Protein AF-A0A6J8ERB0-F1 (afdb_monomer)

Radius of gyration: 25.98 Å; Cα contacts (8 Å, |Δi|>4): 204; chains: 1; bounding box: 70×70×50 Å

Nearest PDB structures (foldseek):
  3c7n-assembly1_A  TM=6.712E-01  e=4.594E-09  Saccharomyces cerevisiae
  2qxl-assembly1_B  TM=7.054E-01  e=3.295E-08  Saccharomyces cerevisiae
  3d2e-assembly2_C  TM=7.339E-01  e=1.034E-07  Saccharomyces cerevisiae
  3d2e-assembly1_A  TM=7.021E-01  e=1.102E-07  Saccharomyces cerevisiae
  2v7y-assembly1_A  TM=3.985E-01  e=3.409E-06  Geobacillus kaustophilus HTA426

Solvent-accessible surface area (backbone atoms only — not comparable to full-atom values): 15590 Å² total; per-residue (Å²): 110,70,67,61,48,48,69,70,66,59,65,88,57,45,80,45,39,71,93,56,46,75,82,48,72,94,59,78,56,68,44,66,55,52,92,68,49,71,77,73,55,77,92,59,91,74,79,63,78,89,76,80,51,83,84,57,77,81,52,67,53,72,42,59,56,98,80,73,54,68,44,77,42,86,49,83,76,72,49,76,78,34,65,78,31,54,71,53,34,53,51,50,35,59,75,66,64,59,86,77,81,89,69,52,75,64,58,47,51,52,51,73,67,38,86,88,67,60,74,68,73,82,47,97,67,63,59,90,76,53,94,75,43,80,53,62,42,78,72,52,72,42,66,70,51,45,53,46,50,22,69,70,52,76,42,76,68,41,66,92,54,54,40,85,48,47,66,59,53,50,53,51,49,52,52,37,67,72,33,94,88,48,89,65,82,94,76,90,85,86,54,57,37,87,55,61,44,54,42,34,39,85,58,84,75,98,56,83,39,60,46,78,75,38,56,62,57,34,65,60,96,70,88,82,92,79,88,82,92,73,96,64,94,84,64,81,47,118

Structure (mmCIF, N/CA/C/O backbone):
data_AF-A0A6J8ERB0-F1
#
_entry.id   AF-A0A6J8ERB0-F1
#
loop_
_atom_site.group_PDB
_atom_site.id
_atom_site.type_symbol
_atom_site.label_atom_id
_atom_site.label_alt_id
_atom_site.label_comp_id
_atom_site.label_asym_id
_atom_site.label_entity_id
_atom_site.label_seq_id
_atom_site.pdbx_PDB_ins_code
_atom_site.Cartn_x
_atom_site.Cartn_y
_atom_site.Cartn_z
_atom_site.occupancy
_atom_site.B_iso_or_equiv
_atom_site.auth_seq_id
_atom_site.auth_comp_id
_atom_site.auth_asym_id
_atom_site.auth_atom_id
_atom_site.pdbx_PDB_model_num
ATOM 1 N N . MET A 1 1 ? 12.079 -15.280 -18.085 1.00 72.94 1 MET A N 1
ATOM 2 C CA . MET A 1 1 ? 12.167 -14.476 -16.846 1.00 72.94 1 MET A CA 1
ATOM 3 C C . MET A 1 1 ? 13.611 -14.348 -16.366 1.00 72.94 1 MET A C 1
ATOM 5 O O . MET A 1 1 ? 14.125 -13.244 -16.432 1.00 72.94 1 MET A O 1
ATOM 9 N N . LEU A 1 2 ? 14.289 -15.441 -15.984 1.00 81.00 2 LEU A N 1
ATOM 10 C CA . LEU A 1 2 ? 15.677 -15.416 -15.481 1.00 81.00 2 LEU A CA 1
ATOM 11 C C . LEU A 1 2 ? 16.681 -14.732 -16.427 1.00 81.00 2 LEU A C 1
ATOM 13 O O . LEU A 1 2 ? 17.413 -13.851 -15.998 1.00 81.00 2 LEU A O 1
ATOM 17 N N . LYS A 1 3 ? 16.659 -15.056 -17.727 1.00 82.38 3 LYS A N 1
ATOM 18 C CA . LYS A 1 3 ? 17.549 -14.428 -18.720 1.00 82.38 3 LYS A CA 1
ATOM 19 C C . LYS A 1 3 ? 17.422 -12.897 -18.758 1.00 82.38 3 LYS A C 1
ATOM 21 O O . LYS A 1 3 ? 18.427 -12.204 -18.733 1.00 82.38 3 LYS A O 1
ATOM 26 N N . SER A 1 4 ? 16.195 -12.377 -18.731 1.00 82.00 4 SER A N 1
ATOM 27 C CA . SER A 1 4 ? 15.933 -10.931 -18.713 1.00 82.00 4 SER A CA 1
ATOM 28 C C . SER A 1 4 ? 16.413 -10.257 -17.425 1.00 82.00 4 SER A C 1
ATOM 30 O O . SER A 1 4 ? 16.839 -9.113 -17.471 1.00 82.00 4 SER A O 1
ATOM 32 N N . ILE A 1 5 ? 16.363 -10.964 -16.288 1.00 85.06 5 ILE A N 1
ATOM 33 C CA . ILE A 1 5 ? 16.914 -10.481 -15.012 1.00 85.06 5 ILE A CA 1
ATOM 34 C C . ILE A 1 5 ? 18.438 -10.365 -15.108 1.00 85.06 5 ILE A C 1
ATOM 36 O O . ILE A 1 5 ? 18.999 -9.353 -14.708 1.00 85.06 5 ILE A O 1
ATOM 40 N N . LEU A 1 6 ? 19.109 -11.377 -15.666 1.00 86.25 6 LEU A N 1
ATOM 41 C CA . LEU A 1 6 ? 20.566 -11.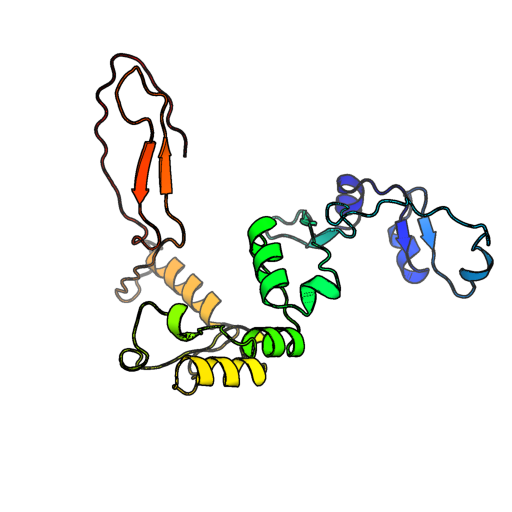378 -15.823 1.00 86.25 6 LEU A CA 1
ATOM 42 C C . LEU A 1 6 ? 21.049 -10.312 -16.820 1.00 86.25 6 LEU A C 1
ATOM 44 O O . LEU A 1 6 ? 22.062 -9.664 -16.576 1.00 86.25 6 LEU A O 1
ATOM 48 N N . GLU A 1 7 ? 20.309 -10.094 -17.911 1.00 85.81 7 GLU A N 1
ATOM 49 C CA . GLU A 1 7 ? 20.596 -9.039 -18.896 1.00 85.81 7 GLU A CA 1
ATOM 50 C C . GLU A 1 7 ? 20.458 -7.623 -18.311 1.00 85.81 7 GLU A C 1
ATOM 52 O O . GLU A 1 7 ? 21.243 -6.740 -18.664 1.00 85.81 7 GLU A O 1
ATOM 57 N N . ASP A 1 8 ? 19.479 -7.417 -17.424 1.00 83.69 8 ASP A N 1
ATOM 58 C CA . ASP A 1 8 ? 19.228 -6.142 -16.744 1.00 83.69 8 ASP A CA 1
ATOM 59 C C . ASP A 1 8 ? 20.242 -5.890 -15.615 1.00 83.69 8 ASP A C 1
ATOM 61 O O . ASP A 1 8 ? 20.919 -4.863 -15.601 1.00 83.69 8 ASP A O 1
ATOM 65 N N . ALA A 1 9 ? 20.413 -6.861 -14.711 1.00 82.56 9 ALA A N 1
ATOM 66 C CA . ALA A 1 9 ? 21.274 -6.735 -13.534 1.00 82.56 9 ALA A CA 1
ATOM 67 C C . ALA A 1 9 ? 22.776 -6.797 -13.855 1.00 82.56 9 ALA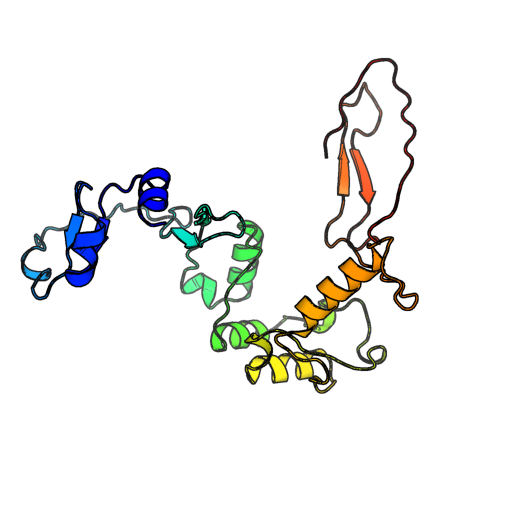 A C 1
ATOM 69 O O . ALA A 1 9 ? 23.580 -6.251 -13.100 1.00 82.56 9 ALA A O 1
ATOM 70 N N . LYS A 1 10 ? 23.165 -7.502 -14.930 1.00 85.56 10 LYS A N 1
ATOM 71 C CA . LYS A 1 10 ? 24.563 -7.775 -15.321 1.00 85.56 10 LYS A CA 1
ATOM 72 C C . LYS A 1 10 ? 25.458 -8.143 -14.123 1.00 85.56 10 LYS A C 1
ATOM 74 O O . LYS A 1 10 ? 26.482 -7.490 -13.894 1.00 85.56 10 LYS A O 1
ATOM 79 N N . PRO A 1 11 ? 25.078 -9.156 -13.318 1.00 84.56 11 PRO A N 1
ATOM 80 C CA . PRO A 1 11 ? 25.804 -9.493 -12.102 1.00 84.56 11 PRO A CA 1
ATOM 81 C C . PRO A 1 11 ? 27.241 -9.926 -12.408 1.00 84.56 11 PRO A C 1
ATOM 83 O O . PRO A 1 11 ? 27.492 -10.623 -13.391 1.00 84.56 11 PRO A O 1
ATOM 86 N N . LYS A 1 12 ? 28.176 -9.558 -11.521 1.00 82.62 12 LYS A N 1
ATOM 87 C CA . LYS A 1 12 ? 29.582 -9.999 -11.597 1.00 82.62 12 LYS A CA 1
ATOM 88 C C . LYS A 1 12 ? 29.747 -11.500 -11.332 1.00 82.62 12 LYS A C 1
ATOM 90 O O . LYS A 1 12 ? 30.667 -12.107 -11.872 1.00 82.62 12 LYS A O 1
ATOM 95 N N . ALA A 1 13 ? 28.875 -12.071 -10.503 1.00 83.38 13 ALA A N 1
ATOM 96 C CA . ALA A 1 13 ? 28.812 -13.494 -10.194 1.0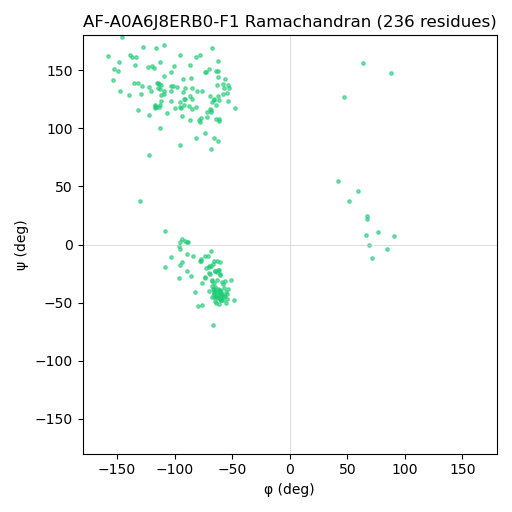0 83.38 13 ALA A CA 1
ATOM 97 C C . ALA A 1 13 ? 27.363 -13.896 -9.896 1.00 83.38 13 ALA A C 1
ATOM 99 O O . ALA A 1 13 ? 26.589 -13.086 -9.378 1.00 83.38 13 ALA A O 1
ATOM 100 N N . VAL A 1 14 ? 27.002 -15.144 -10.199 1.00 85.62 14 VAL A N 1
ATOM 101 C CA . VAL A 1 14 ? 25.677 -15.704 -9.895 1.00 85.62 14 VAL A CA 1
ATOM 102 C C . VAL A 1 14 ? 25.840 -16.849 -8.911 1.00 85.62 14 VAL A C 1
ATOM 104 O O . VAL A 1 14 ? 26.482 -17.844 -9.228 1.00 85.62 14 VAL A O 1
ATOM 107 N N . ILE A 1 15 ? 25.245 -16.724 -7.728 1.00 86.38 15 ILE A N 1
ATOM 108 C CA . ILE A 1 15 ? 25.242 -17.785 -6.718 1.00 86.38 15 ILE A CA 1
ATOM 109 C C . ILE A 1 15 ? 23.972 -18.624 -6.894 1.00 86.38 15 ILE A C 1
ATOM 111 O O . ILE A 1 15 ? 22.875 -18.078 -7.016 1.00 86.38 15 ILE A O 1
ATOM 115 N N . THR A 1 16 ? 24.106 -19.946 -6.936 1.00 87.69 16 THR A N 1
ATOM 116 C CA . THR A 1 16 ? 22.994 -20.882 -7.150 1.00 87.69 16 THR A CA 1
ATOM 117 C C . THR A 1 16 ? 23.190 -22.178 -6.362 1.00 87.69 16 THR A C 1
ATOM 119 O O . THR A 1 16 ? 24.201 -22.350 -5.692 1.00 87.69 16 THR A O 1
ATOM 122 N N . VAL A 1 17 ? 22.235 -23.102 -6.454 1.00 87.12 17 VAL A N 1
ATOM 123 C CA . VAL A 1 17 ? 22.334 -24.475 -5.929 1.00 87.12 17 VAL A CA 1
ATOM 124 C C . VAL A 1 17 ? 22.358 -25.474 -7.085 1.00 87.12 17 VAL A C 1
ATOM 126 O O . VAL A 1 17 ? 21.882 -25.162 -8.181 1.00 87.12 17 VAL A O 1
ATOM 129 N N . LYS A 1 18 ? 22.896 -26.678 -6.852 1.00 84.69 18 LYS A N 1
ATOM 130 C CA . LYS A 1 18 ? 23.121 -27.710 -7.885 1.00 84.69 18 LYS A CA 1
ATOM 131 C C . LYS A 1 18 ? 21.902 -27.953 -8.775 1.00 84.69 18 LYS A C 1
ATOM 133 O O . LYS A 1 18 ? 22.008 -27.907 -10.000 1.00 84.69 18 LYS A O 1
ATOM 138 N N . ASP A 1 19 ? 20.737 -28.113 -8.156 1.00 87.38 19 ASP A N 1
ATOM 139 C CA . ASP A 1 19 ? 19.483 -28.412 -8.852 1.00 87.38 19 ASP A CA 1
ATOM 140 C C . ASP A 1 19 ? 19.040 -27.297 -9.802 1.00 87.38 19 ASP A C 1
ATOM 142 O O . ASP A 1 19 ? 18.318 -27.562 -10.756 1.00 87.38 19 ASP A O 1
ATOM 146 N N . LEU A 1 20 ? 19.483 -26.055 -9.588 1.00 88.62 20 LEU A N 1
ATOM 147 C CA . LEU A 1 20 ? 19.115 -24.898 -10.406 1.00 88.62 20 LEU A CA 1
ATOM 148 C C . LEU A 1 20 ? 20.215 -24.471 -11.384 1.00 88.62 20 LEU A C 1
ATOM 150 O O . LEU A 1 20 ? 19.935 -23.674 -12.280 1.00 88.62 20 LEU A O 1
ATOM 154 N N . ALA A 1 21 ? 21.431 -25.013 -11.266 1.00 86.44 21 ALA A N 1
ATOM 155 C CA . ALA A 1 21 ? 22.581 -24.618 -12.082 1.00 86.44 21 ALA A CA 1
ATOM 156 C C . ALA A 1 21 ? 22.342 -24.808 -13.590 1.00 86.44 21 ALA A C 1
ATOM 158 O O . ALA A 1 21 ? 22.794 -24.000 -14.400 1.00 86.44 21 ALA A O 1
ATOM 159 N N . HIS A 1 22 ? 21.559 -25.820 -13.976 1.00 88.00 22 HIS A N 1
ATOM 160 C CA . HIS A 1 22 ? 21.205 -26.067 -15.377 1.00 88.00 22 HIS A CA 1
ATOM 161 C C . HIS A 1 22 ? 20.432 -24.900 -16.025 1.00 88.00 22 HIS A C 1
ATOM 163 O O . HIS A 1 22 ? 20.537 -24.695 -17.233 1.00 88.00 22 HIS A O 1
ATOM 169 N N . ASN A 1 23 ? 19.708 -24.091 -15.238 1.00 87.50 23 ASN A N 1
ATOM 170 C CA . ASN A 1 23 ? 18.986 -22.910 -15.730 1.00 87.50 23 ASN A CA 1
ATOM 171 C C . ASN A 1 23 ? 19.910 -21.733 -16.082 1.00 87.50 23 ASN A C 1
ATOM 173 O O . ASN A 1 23 ? 19.453 -20.746 -16.659 1.00 87.50 23 ASN A O 1
ATOM 177 N N . LEU A 1 24 ? 21.191 -21.825 -15.718 1.00 87.88 24 LEU A N 1
ATOM 178 C CA . LEU A 1 24 ? 22.213 -20.801 -15.930 1.00 87.88 24 LEU A CA 1
ATOM 179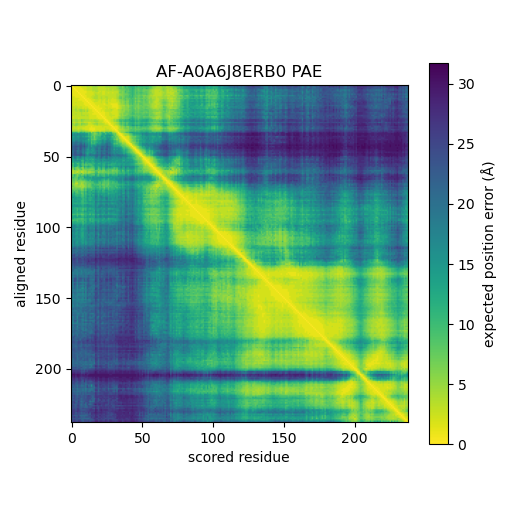 C C . LEU A 1 24 ? 23.223 -21.200 -17.018 1.00 87.88 24 LEU A C 1
ATOM 181 O O . LEU A 1 24 ? 24.253 -20.549 -17.168 1.00 87.88 24 LEU A O 1
ATOM 185 N N . ALA A 1 25 ? 22.944 -22.256 -17.791 1.00 81.56 25 ALA A N 1
ATOM 186 C CA . ALA A 1 25 ? 23.821 -22.700 -18.870 1.00 81.56 25 ALA A CA 1
ATOM 187 C C . ALA A 1 25 ? 24.136 -21.550 -19.851 1.00 81.56 25 ALA A C 1
ATOM 189 O O . ALA A 1 25 ? 23.232 -20.936 -20.420 1.00 81.56 25 ALA A O 1
ATOM 190 N N . GLY A 1 26 ? 25.429 -21.272 -20.049 1.00 80.94 26 GLY A N 1
ATOM 191 C CA . GLY A 1 26 ? 25.913 -20.187 -20.910 1.00 80.94 26 GLY A CA 1
ATOM 192 C C . GLY A 1 26 ? 26.122 -18.836 -20.214 1.00 80.94 26 GLY A C 1
ATOM 193 O O . GLY A 1 26 ? 26.387 -17.858 -20.907 1.00 80.94 26 GLY A O 1
ATOM 194 N N . TYR A 1 27 ? 26.004 -18.766 -18.884 1.00 82.88 27 TYR A N 1
ATOM 195 C CA . TYR A 1 27 ? 26.419 -17.605 -18.093 1.00 82.88 27 TYR A CA 1
ATOM 196 C C . TYR A 1 27 ? 27.778 -17.869 -17.431 1.00 82.88 27 TYR A C 1
ATOM 198 O O . TYR A 1 27 ? 28.006 -18.948 -16.884 1.00 82.88 27 TYR A O 1
ATOM 206 N N . ASP A 1 28 ? 28.675 -16.887 -17.467 1.00 79.81 28 ASP A N 1
ATOM 207 C CA . ASP A 1 28 ? 29.994 -16.992 -16.840 1.00 79.81 28 ASP A CA 1
ATOM 208 C C . ASP A 1 28 ? 29.919 -16.689 -15.327 1.00 79.81 28 ASP A C 1
ATOM 210 O O . ASP A 1 28 ? 28.978 -16.056 -14.849 1.00 79.81 28 ASP A O 1
ATOM 214 N N . ASN A 1 29 ? 30.927 -17.110 -14.555 1.00 81.38 29 ASN A N 1
ATOM 215 C CA . ASN A 1 29 ? 31.063 -16.812 -13.115 1.00 81.38 29 ASN A CA 1
ATOM 216 C C . ASN A 1 29 ? 29.892 -17.301 -12.233 1.00 81.38 29 ASN A C 1
ATOM 218 O O . ASN A 1 29 ? 29.387 -16.572 -11.370 1.00 81.38 29 ASN A O 1
ATOM 222 N N . ILE A 1 30 ? 29.464 -18.549 -12.434 1.00 83.56 30 ILE A N 1
ATOM 223 C CA . ILE A 1 30 ? 28.458 -19.212 -11.593 1.00 83.56 30 ILE A CA 1
ATOM 224 C C . ILE A 1 30 ? 29.143 -19.881 -10.397 1.00 83.56 30 ILE A C 1
ATOM 226 O O . ILE A 1 30 ? 30.058 -20.684 -10.561 1.00 83.56 30 ILE A O 1
ATOM 230 N N . ILE A 1 31 ? 28.657 -19.585 -9.195 1.00 82.50 31 ILE A N 1
ATOM 231 C CA . ILE A 1 31 ? 29.068 -20.206 -7.937 1.00 82.50 31 ILE A CA 1
ATOM 232 C C . ILE A 1 31 ? 27.936 -21.131 -7.494 1.00 82.50 31 ILE A C 1
ATOM 234 O O . ILE A 1 31 ? 26.842 -20.671 -7.170 1.00 82.50 31 ILE A O 1
ATOM 238 N N . VAL A 1 32 ? 28.185 -22.438 -7.484 1.00 82.12 32 VAL A N 1
ATOM 239 C CA . VAL A 1 32 ? 27.216 -23.432 -7.008 1.00 82.12 32 VAL A CA 1
ATOM 240 C C . VAL A 1 32 ? 27.505 -23.732 -5.539 1.00 82.12 32 VAL A C 1
ATOM 242 O O . VAL A 1 32 ? 28.582 -24.219 -5.205 1.00 82.12 32 VAL A O 1
ATOM 245 N N . LEU A 1 33 ? 26.549 -23.430 -4.662 1.00 82.00 33 LEU A N 1
ATOM 246 C CA . LEU A 1 33 ? 26.585 -23.811 -3.255 1.00 82.00 33 LEU A CA 1
ATOM 247 C C . LEU A 1 33 ? 26.206 -25.296 -3.148 1.00 82.00 33 LEU A C 1
ATOM 249 O O . LEU A 1 33 ? 25.052 -25.664 -3.377 1.00 82.00 33 LEU A O 1
ATOM 253 N N . GLU A 1 34 ? 27.185 -26.142 -2.832 1.00 75.44 34 GLU A N 1
ATOM 254 C CA . GLU A 1 34 ? 26.998 -27.562 -2.506 1.00 75.44 34 GLU A CA 1
ATOM 255 C C . GLU A 1 34 ? 27.415 -27.840 -1.055 1.00 75.44 34 GLU A C 1
ATOM 257 O O . GLU A 1 34 ? 28.043 -27.003 -0.399 1.00 75.44 34 GLU A O 1
ATOM 262 N N . GLU A 1 35 ? 27.087 -29.032 -0.549 1.00 57.00 35 GLU A N 1
ATOM 263 C CA . GLU A 1 35 ? 27.729 -29.547 0.660 1.00 57.00 35 GLU A CA 1
ATOM 264 C C . GLU A 1 35 ? 29.253 -29.495 0.464 1.00 57.00 35 GLU A C 1
ATOM 266 O O . GLU A 1 35 ? 29.763 -29.837 -0.599 1.00 57.00 35 GLU A O 1
ATOM 271 N N . GLU A 1 36 ? 29.975 -29.013 1.478 1.00 62.91 36 GLU A N 1
ATOM 272 C CA . GLU A 1 36 ? 31.420 -28.737 1.439 1.00 62.91 36 GLU A CA 1
ATOM 273 C C . GLU A 1 36 ? 31.877 -27.457 0.708 1.00 62.91 36 GLU A C 1
ATOM 275 O O . GLU A 1 36 ? 33.084 -27.259 0.554 1.00 62.91 36 GLU A O 1
ATOM 280 N N . TRP A 1 37 ? 30.979 -26.532 0.335 1.00 60.38 37 TRP A N 1
ATOM 281 C CA . TRP A 1 37 ? 31.371 -25.201 -0.178 1.00 60.38 37 TRP A CA 1
ATOM 282 C C . TRP A 1 37 ? 32.371 -24.472 0.742 1.00 60.38 37 TRP A C 1
ATOM 284 O O . TRP A 1 37 ? 33.245 -23.751 0.263 1.00 60.38 37 TRP A O 1
ATOM 294 N N . GLU A 1 38 ? 32.287 -24.727 2.051 1.00 61.34 38 GLU A N 1
ATOM 295 C CA . GLU A 1 38 ? 33.195 -24.227 3.087 1.00 61.34 38 GLU A CA 1
ATOM 296 C C . GLU A 1 38 ? 34.666 -24.583 2.817 1.00 61.34 38 GLU A C 1
ATOM 298 O O . GLU A 1 38 ? 35.555 -23.793 3.123 1.00 61.34 38 GLU A O 1
ATOM 303 N N . LYS A 1 39 ? 34.938 -25.730 2.174 1.00 61.47 39 LYS A N 1
ATOM 304 C CA . LYS A 1 39 ? 36.301 -26.166 1.814 1.00 61.47 39 LYS A CA 1
ATOM 305 C C . LYS A 1 39 ? 36.924 -25.325 0.699 1.00 61.47 39 LYS A C 1
ATOM 307 O O . LYS A 1 39 ? 38.141 -25.332 0.540 1.00 61.47 39 LYS A O 1
ATOM 312 N N . ASN A 1 40 ? 36.094 -24.612 -0.061 1.00 54.19 40 ASN A N 1
ATOM 313 C CA . ASN A 1 40 ? 36.512 -23.694 -1.118 1.00 54.19 40 ASN A CA 1
ATOM 314 C C . ASN A 1 40 ? 36.589 -22.238 -0.631 1.00 54.19 40 ASN A C 1
ATOM 316 O O . ASN A 1 40 ? 36.955 -21.354 -1.409 1.00 54.19 40 ASN A O 1
ATOM 320 N N . ILE A 1 41 ? 36.265 -21.968 0.641 1.00 58.38 41 ILE A N 1
ATOM 321 C CA . ILE A 1 41 ? 36.538 -20.670 1.252 1.00 58.38 41 ILE A CA 1
ATOM 322 C C . ILE A 1 41 ? 38.048 -20.583 1.457 1.00 58.38 41 ILE A C 1
ATOM 324 O O . ILE A 1 41 ? 38.621 -21.253 2.315 1.00 58.38 41 ILE A O 1
ATOM 328 N N . VAL A 1 42 ? 38.707 -19.724 0.683 1.00 59.81 42 VAL A N 1
ATOM 329 C CA . VAL A 1 42 ? 40.061 -19.293 1.025 1.00 59.81 42 VAL A CA 1
ATOM 330 C C . VAL A 1 42 ? 39.946 -18.526 2.339 1.00 59.81 42 VAL A C 1
ATOM 332 O O . VAL A 1 42 ? 39.411 -17.419 2.365 1.00 59.81 42 VAL A O 1
ATOM 335 N N . THR A 1 43 ? 40.418 -19.111 3.441 1.00 56.41 43 THR A N 1
ATOM 336 C CA . THR A 1 43 ? 40.594 -18.399 4.711 1.00 56.41 43 THR A CA 1
ATOM 337 C C . THR A 1 43 ? 41.720 -17.385 4.541 1.00 56.41 43 THR A C 1
ATOM 339 O O . THR A 1 43 ? 42.879 -17.648 4.854 1.00 56.41 43 THR A O 1
ATOM 342 N N . GLY A 1 44 ? 41.380 -16.237 3.974 1.00 55.09 44 GLY A N 1
ATOM 343 C CA . GLY A 1 44 ? 42.147 -15.007 4.056 1.00 55.09 44 GLY A CA 1
ATOM 344 C C . GLY A 1 44 ? 41.289 -13.968 4.759 1.00 55.09 44 GLY A C 1
ATOM 345 O O . GLY A 1 44 ? 40.060 -14.029 4.688 1.00 55.09 44 GLY A O 1
ATOM 346 N N . GLU A 1 45 ? 41.916 -13.011 5.437 1.00 55.22 45 GLU A N 1
ATOM 347 C CA . GLU A 1 45 ? 41.224 -11.793 5.850 1.00 55.22 45 GLU A CA 1
ATOM 348 C C . GLU A 1 45 ? 40.771 -11.064 4.582 1.00 55.22 45 GLU A C 1
ATOM 350 O O . GLU A 1 45 ? 41.500 -10.263 3.998 1.00 55.22 45 GLU A O 1
ATOM 355 N N . ALA A 1 46 ? 39.569 -11.379 4.101 1.00 54.28 46 ALA A N 1
ATOM 356 C CA . ALA A 1 46 ? 38.904 -10.528 3.142 1.00 54.28 46 ALA A CA 1
ATOM 357 C C . ALA A 1 46 ? 38.700 -9.195 3.857 1.00 54.28 46 ALA A C 1
ATOM 359 O O . ALA A 1 46 ? 37.901 -9.095 4.789 1.00 54.28 46 ALA A O 1
ATOM 360 N N . THR A 1 47 ? 39.460 -8.177 3.456 1.00 53.50 47 THR A N 1
ATOM 361 C CA . THR A 1 47 ? 39.194 -6.808 3.875 1.00 53.50 47 THR A CA 1
ATOM 362 C C . THR A 1 47 ? 37.855 -6.440 3.247 1.00 53.50 47 THR A C 1
ATOM 364 O O . THR A 1 47 ? 37.781 -6.057 2.080 1.00 53.50 47 THR A O 1
ATOM 367 N N . LEU A 1 48 ? 36.766 -6.677 3.983 1.00 54.06 48 LEU A N 1
ATOM 368 C CA . LEU A 1 48 ? 35.450 -6.194 3.595 1.00 54.06 48 LEU A CA 1
ATOM 369 C C . LEU A 1 48 ? 35.587 -4.683 3.371 1.00 54.06 48 LEU A C 1
ATOM 371 O O . LEU A 1 48 ? 36.278 -4.038 4.166 1.00 54.06 48 LEU A O 1
ATOM 375 N N . PRO A 1 49 ? 34.990 -4.115 2.306 1.00 54.94 49 PRO A N 1
ATOM 376 C CA . PRO A 1 49 ? 34.982 -2.673 2.109 1.00 54.94 49 PRO A CA 1
ATOM 377 C C . PRO A 1 49 ? 34.576 -2.004 3.421 1.00 54.94 49 PRO A C 1
ATOM 379 O O . PRO A 1 49 ? 33.499 -2.270 3.951 1.00 54.94 49 PRO A O 1
ATOM 382 N N . THR A 1 50 ? 35.484 -1.213 3.986 1.00 51.88 50 THR A N 1
ATOM 383 C CA . THR A 1 50 ? 35.402 -0.759 5.381 1.00 51.88 50 THR A CA 1
ATOM 384 C C . THR A 1 50 ? 34.289 0.265 5.606 1.00 51.88 50 THR A C 1
ATOM 386 O O . THR A 1 50 ? 33.958 0.578 6.744 1.00 51.88 50 THR A O 1
ATOM 389 N N . GLU A 1 51 ? 33.684 0.760 4.527 1.00 54.94 51 GLU A N 1
ATOM 390 C CA . GLU A 1 51 ? 32.611 1.746 4.547 1.00 54.94 51 GLU A CA 1
ATOM 391 C C . GLU A 1 51 ? 31.376 1.189 3.834 1.00 54.94 51 GLU A C 1
ATOM 393 O O . GLU A 1 51 ? 31.086 1.521 2.688 1.00 54.94 51 GLU A O 1
ATOM 398 N N . LEU A 1 52 ? 30.652 0.304 4.523 1.00 56.06 52 LEU A N 1
ATOM 399 C CA . LEU A 1 52 ? 29.259 0.019 4.194 1.00 56.06 52 LEU A CA 1
ATOM 400 C C . LEU A 1 52 ? 28.400 1.148 4.774 1.00 56.06 52 LEU A C 1
ATOM 402 O O . LEU A 1 52 ? 28.219 1.242 5.988 1.00 56.06 52 LEU A O 1
ATOM 406 N N . THR A 1 53 ? 27.885 2.017 3.914 1.00 65.12 53 THR A N 1
ATOM 407 C CA . THR A 1 53 ? 26.895 3.036 4.266 1.00 65.12 53 THR A CA 1
ATOM 408 C C . THR A 1 53 ? 25.483 2.528 3.972 1.00 65.12 53 THR A C 1
ATOM 410 O O . THR A 1 53 ? 25.280 1.569 3.226 1.00 65.12 53 THR A O 1
ATOM 413 N N . LEU A 1 54 ? 24.473 3.186 4.546 1.00 56.56 54 LEU A N 1
ATOM 414 C CA . LEU A 1 54 ? 23.059 2.866 4.299 1.00 56.56 54 LEU A CA 1
ATOM 415 C C . LEU A 1 54 ? 22.638 3.088 2.831 1.00 56.56 54 LEU A C 1
ATOM 417 O O . LEU A 1 54 ? 21.598 2.578 2.422 1.00 56.56 54 LEU A O 1
ATOM 421 N N . ASP A 1 55 ? 23.459 3.790 2.043 1.00 60.44 55 ASP A N 1
ATOM 422 C CA . ASP A 1 55 ? 23.263 4.009 0.605 1.00 60.44 55 ASP A CA 1
ATOM 423 C C . ASP A 1 55 ? 23.793 2.845 -0.250 1.00 60.44 55 ASP A C 1
ATOM 425 O O . ASP A 1 55 ? 23.548 2.782 -1.459 1.00 60.44 55 ASP A O 1
ATOM 429 N N . ASN A 1 56 ? 24.529 1.899 0.347 1.00 63.19 56 ASN A N 1
ATOM 430 C CA . ASN A 1 56 ? 24.982 0.713 -0.364 1.00 63.19 56 ASN A CA 1
ATOM 431 C C . ASN A 1 56 ? 23.835 -0.289 -0.500 1.00 63.19 56 ASN A C 1
ATOM 433 O O . ASN A 1 56 ? 23.428 -0.974 0.437 1.00 63.19 56 ASN A O 1
ATOM 437 N N . LEU A 1 57 ? 23.320 -0.364 -1.722 1.00 61.34 57 LEU A N 1
ATOM 438 C CA . LEU A 1 57 ? 22.221 -1.227 -2.120 1.00 61.34 57 LEU A CA 1
ATOM 439 C C . LEU A 1 57 ? 22.609 -2.698 -1.920 1.00 61.34 57 LEU A C 1
ATOM 441 O O . LEU A 1 57 ? 23.420 -3.250 -2.661 1.00 61.34 57 LEU A O 1
ATOM 445 N N . ALA A 1 58 ? 22.047 -3.328 -0.893 1.00 58.81 58 ALA A N 1
ATOM 446 C CA . ALA A 1 58 ? 22.443 -4.681 -0.519 1.00 58.81 58 ALA A CA 1
ATOM 447 C C . ALA A 1 58 ? 21.695 -5.774 -1.285 1.00 58.81 58 ALA A C 1
ATOM 449 O O . ALA A 1 58 ? 22.223 -6.869 -1.461 1.00 58.81 58 ALA A O 1
ATOM 450 N N . TYR A 1 59 ? 20.468 -5.496 -1.738 1.00 64.56 59 TYR A N 1
ATOM 451 C CA . TYR A 1 59 ? 19.667 -6.462 -2.478 1.00 64.56 59 TYR A CA 1
ATOM 452 C C . TYR A 1 59 ? 18.656 -5.790 -3.408 1.00 64.56 59 TYR A C 1
ATOM 454 O O . TYR A 1 59 ? 18.036 -4.779 -3.076 1.00 64.56 59 TYR A O 1
ATOM 462 N N . ILE A 1 60 ? 18.481 -6.395 -4.582 1.00 67.50 60 ILE A N 1
ATOM 463 C CA . ILE A 1 60 ? 17.424 -6.071 -5.539 1.00 67.50 60 ILE A CA 1
ATOM 464 C C . ILE A 1 60 ? 16.561 -7.316 -5.670 1.00 67.50 60 ILE A C 1
ATOM 466 O O . ILE A 1 60 ? 17.042 -8.371 -6.085 1.00 67.50 60 ILE A O 1
ATOM 470 N N . VAL A 1 61 ? 15.278 -7.196 -5.337 1.00 71.44 61 VAL A N 1
ATOM 471 C CA . VAL A 1 61 ? 14.313 -8.263 -5.616 1.00 71.44 61 VAL A CA 1
ATOM 472 C C . VAL A 1 61 ? 13.706 -8.003 -6.986 1.00 71.44 61 VAL A C 1
ATOM 474 O O . VAL A 1 61 ? 13.160 -6.929 -7.236 1.00 71.44 61 VAL A O 1
ATOM 477 N N . TYR A 1 62 ? 13.774 -8.990 -7.876 1.00 73.88 62 TYR A N 1
ATOM 478 C CA . TYR A 1 62 ? 13.063 -8.935 -9.148 1.00 73.88 62 TYR A CA 1
ATOM 479 C C . TYR A 1 62 ? 11.651 -9.493 -8.986 1.00 73.88 62 TYR A C 1
ATOM 481 O O . TYR A 1 62 ? 11.465 -10.664 -8.663 1.00 73.88 62 TYR A O 1
ATOM 489 N N . SER A 1 63 ? 10.649 -8.655 -9.251 1.00 72.06 63 SER A N 1
ATOM 490 C CA . SER A 1 63 ? 9.246 -9.078 -9.343 1.00 72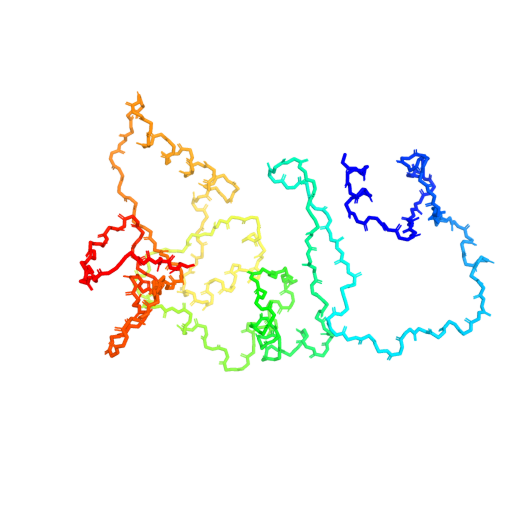.06 63 SER A CA 1
ATOM 491 C C . SER A 1 63 ? 8.832 -9.225 -10.808 1.00 72.06 63 SER A C 1
ATOM 493 O O . SER A 1 63 ? 9.404 -8.568 -11.677 1.00 72.06 63 SER A O 1
ATOM 495 N N . SER A 1 64 ? 7.846 -10.078 -11.110 1.00 62.84 64 SER A N 1
ATOM 496 C CA . SER A 1 64 ? 7.375 -10.312 -12.489 1.00 62.84 64 SER A CA 1
ATOM 497 C C . SER A 1 64 ? 6.802 -9.060 -13.165 1.00 62.84 64 SER A C 1
ATOM 499 O O . SER A 1 64 ? 6.807 -8.988 -14.393 1.00 62.84 64 SER A O 1
ATOM 501 N N . GLY A 1 65 ? 6.371 -8.068 -12.375 1.00 58.97 65 GLY A N 1
ATOM 502 C CA . GLY A 1 65 ? 5.770 -6.822 -12.845 1.00 58.97 65 GLY A CA 1
ATOM 503 C C . GLY A 1 65 ? 4.446 -7.034 -13.593 1.00 58.97 65 GLY A C 1
ATOM 504 O O . GLY A 1 65 ? 4.183 -8.080 -14.178 1.00 58.97 65 GLY A O 1
ATOM 505 N N . THR A 1 66 ? 3.589 -6.014 -13.635 1.00 55.31 66 THR A N 1
ATOM 506 C CA . THR A 1 66 ? 2.348 -6.056 -14.440 1.00 55.31 66 THR A CA 1
ATOM 507 C C . THR A 1 66 ? 2.621 -6.009 -15.948 1.00 55.31 66 THR A C 1
ATOM 509 O O . THR A 1 66 ? 1.781 -6.397 -16.750 1.00 55.31 66 THR A O 1
ATOM 512 N N . THR A 1 67 ? 3.819 -5.567 -16.342 1.00 68.38 67 THR A N 1
ATOM 513 C CA . THR A 1 67 ? 4.255 -5.408 -17.736 1.00 68.38 67 THR A CA 1
ATOM 514 C C . THR A 1 67 ? 4.911 -6.662 -18.329 1.00 68.38 67 THR A C 1
ATOM 516 O O . THR A 1 67 ? 5.430 -6.599 -19.440 1.00 68.38 67 THR A O 1
ATOM 519 N N . GLY A 1 68 ? 4.994 -7.774 -17.584 1.00 66.75 68 GLY A N 1
ATOM 520 C CA . GLY A 1 68 ? 5.641 -9.031 -18.007 1.00 66.75 68 GLY A CA 1
ATOM 521 C C . GLY A 1 68 ? 7.177 -8.994 -18.092 1.00 66.75 68 GLY A C 1
ATOM 522 O O . GLY A 1 68 ? 7.817 -10.039 -18.202 1.00 66.75 68 GLY A O 1
ATOM 523 N N . LYS A 1 69 ? 7.783 -7.803 -18.020 1.00 69.44 69 LYS A N 1
ATOM 524 C CA . LYS A 1 69 ? 9.228 -7.600 -17.858 1.00 69.44 69 LYS A CA 1
ATOM 525 C C . LYS A 1 69 ? 9.573 -7.483 -16.370 1.00 69.44 69 LYS A C 1
ATOM 527 O O . LYS A 1 69 ? 9.005 -6.600 -15.720 1.00 69.44 69 LYS A O 1
ATOM 532 N N . PRO A 1 70 ? 10.502 -8.308 -15.852 1.00 69.56 70 PRO A N 1
ATOM 533 C CA . PRO A 1 70 ? 10.949 -8.200 -14.474 1.00 69.56 70 PRO A CA 1
ATOM 534 C C . PRO A 1 70 ? 11.528 -6.820 -14.182 1.00 69.56 70 PRO A C 1
ATOM 536 O O . PRO A 1 70 ? 12.270 -6.284 -15.002 1.00 69.56 70 PRO A O 1
ATOM 539 N N . LYS A 1 71 ? 11.192 -6.257 -13.022 1.00 71.94 71 LYS A N 1
ATOM 540 C CA . LYS A 1 71 ? 11.744 -4.980 -12.555 1.00 71.94 71 LYS A CA 1
ATOM 541 C C . LYS A 1 71 ? 12.460 -5.196 -11.233 1.00 71.94 71 LYS A C 1
ATOM 543 O O . LYS A 1 71 ? 11.888 -5.816 -10.332 1.00 71.94 71 LYS A O 1
ATOM 548 N N . GLY A 1 72 ? 13.678 -4.673 -11.137 1.00 69.19 72 GLY A N 1
ATOM 549 C CA . GLY A 1 72 ? 14.403 -4.601 -9.880 1.00 69.19 72 GLY A CA 1
ATOM 550 C C . GLY A 1 72 ? 13.717 -3.622 -8.934 1.00 69.19 72 GLY A C 1
ATOM 551 O O . GLY A 1 72 ? 13.501 -2.463 -9.285 1.00 69.19 72 GLY A O 1
ATOM 552 N N . VAL A 1 73 ? 13.338 -4.096 -7.752 1.00 69.50 73 VAL A N 1
ATOM 553 C CA . VAL A 1 73 ? 12.813 -3.254 -6.677 1.00 69.50 73 VAL A CA 1
ATOM 554 C C . VAL A 1 73 ? 13.948 -2.989 -5.700 1.00 69.50 73 VAL A C 1
ATOM 556 O O . VAL A 1 73 ? 14.486 -3.927 -5.104 1.00 69.50 73 VAL A O 1
ATOM 559 N N . THR A 1 74 ? 14.314 -1.715 -5.561 1.00 70.00 74 THR A N 1
ATOM 560 C CA . THR A 1 74 ? 15.272 -1.269 -4.549 1.00 70.00 74 THR A CA 1
ATOM 561 C C . THR A 1 74 ? 14.707 -1.554 -3.173 1.00 70.00 74 THR A C 1
ATOM 563 O O . THR A 1 74 ? 13.587 -1.149 -2.859 1.00 70.00 74 THR A O 1
ATOM 566 N N . MET A 1 75 ? 15.500 -2.223 -2.348 1.00 70.44 75 MET A N 1
ATOM 567 C CA . MET A 1 75 ? 15.161 -2.443 -0.958 1.00 70.44 75 MET A CA 1
ATOM 568 C C . MET A 1 75 ? 16.162 -1.730 -0.056 1.00 70.44 75 MET A C 1
ATOM 570 O O . MET A 1 75 ? 17.368 -1.743 -0.300 1.00 70.44 75 MET A O 1
ATOM 574 N N . TYR A 1 76 ? 15.643 -1.118 1.002 1.00 73.06 76 TYR A N 1
ATOM 575 C CA . TYR A 1 76 ? 16.433 -0.408 1.998 1.00 73.06 76 TYR A CA 1
ATOM 576 C C . TYR A 1 76 ? 16.812 -1.371 3.123 1.00 73.06 76 TYR A C 1
ATOM 578 O O . TYR A 1 76 ? 15.967 -2.130 3.607 1.00 73.06 76 TYR A O 1
ATOM 586 N N . ILE A 1 77 ? 18.075 -1.343 3.556 1.00 74.75 77 ILE A N 1
ATOM 587 C CA . ILE A 1 77 ? 18.462 -1.972 4.821 1.00 74.75 77 ILE A CA 1
ATOM 588 C C . ILE A 1 77 ? 18.202 -0.970 5.936 1.00 74.75 77 ILE A C 1
ATOM 590 O O . ILE A 1 77 ? 18.847 0.072 6.014 1.00 74.75 77 ILE A O 1
ATOM 594 N N . ILE A 1 78 ? 17.295 -1.332 6.835 1.00 77.50 78 ILE A N 1
ATOM 595 C CA . ILE A 1 78 ? 17.083 -0.617 8.089 1.00 77.50 78 ILE A CA 1
ATOM 596 C C . ILE A 1 78 ? 17.909 -1.338 9.154 1.00 77.50 78 ILE A C 1
ATOM 598 O O . ILE A 1 78 ? 17.705 -2.529 9.392 1.00 77.50 78 ILE A O 1
ATOM 602 N N . SER A 1 79 ? 18.873 -0.647 9.764 1.00 81.25 79 SER A N 1
ATOM 603 C CA . SER A 1 79 ? 19.723 -1.239 10.803 1.00 81.25 79 SER A CA 1
ATOM 604 C C . SER A 1 79 ? 18.895 -1.662 12.021 1.00 81.25 79 SER A C 1
ATOM 606 O O . SER A 1 79 ? 17.833 -1.099 12.288 1.00 81.25 79 SER A O 1
ATOM 608 N N . ASN A 1 80 ? 19.409 -2.598 12.826 1.00 78.19 80 ASN A N 1
ATOM 609 C CA . ASN A 1 80 ? 18.749 -2.990 14.077 1.00 78.19 80 ASN A CA 1
ATOM 610 C C . ASN A 1 80 ? 18.558 -1.802 15.036 1.00 78.19 80 ASN A C 1
ATOM 612 O O . ASN A 1 80 ? 17.560 -1.733 15.743 1.00 78.19 80 ASN A O 1
ATOM 616 N N . THR A 1 81 ? 19.486 -0.843 15.045 1.00 81.56 81 THR A N 1
ATOM 617 C CA . THR A 1 81 ? 19.362 0.362 15.875 1.00 81.56 81 THR A CA 1
ATOM 618 C C . THR A 1 81 ? 18.220 1.263 15.418 1.00 81.56 81 THR A C 1
ATOM 620 O O . THR A 1 81 ? 17.539 1.839 16.255 1.00 81.56 81 THR A O 1
ATOM 623 N N . THR A 1 82 ? 17.976 1.360 14.110 1.00 85.50 82 THR A N 1
ATOM 624 C CA . THR A 1 82 ? 16.888 2.168 13.553 1.00 85.50 82 THR A CA 1
ATOM 625 C C . THR A 1 82 ? 15.552 1.433 13.591 1.00 85.50 82 THR A C 1
ATOM 627 O O . THR A 1 82 ? 14.542 2.041 13.913 1.00 85.50 82 THR A O 1
ATOM 630 N N . ILE A 1 83 ? 15.511 0.133 13.284 1.00 83.75 83 ILE A N 1
ATOM 631 C CA . ILE A 1 83 ? 14.250 -0.610 13.141 1.00 83.75 83 ILE A CA 1
ATOM 632 C C . ILE A 1 83 ? 13.504 -0.767 14.472 1.00 83.75 83 ILE A C 1
ATOM 634 O O . ILE A 1 83 ? 12.279 -0.781 14.474 1.00 83.75 83 ILE A O 1
ATOM 638 N N . TYR A 1 84 ? 14.216 -0.851 15.600 1.00 82.69 84 TYR A N 1
ATOM 639 C CA . TYR A 1 84 ? 13.613 -1.011 16.929 1.00 82.69 84 TYR A CA 1
ATOM 640 C C . TYR A 1 84 ? 13.414 0.312 17.687 1.00 82.69 84 TYR A C 1
ATOM 642 O O . TYR A 1 84 ? 12.924 0.289 18.814 1.00 82.69 84 TYR A O 1
ATOM 650 N N . ASP A 1 85 ? 13.752 1.451 17.077 1.00 85.12 85 ASP A N 1
ATOM 651 C CA . ASP A 1 85 ? 13.514 2.795 17.610 1.00 85.12 85 ASP A CA 1
ATOM 652 C C . ASP A 1 85 ? 12.474 3.502 16.717 1.00 85.12 85 ASP A C 1
ATOM 654 O O . ASP A 1 85 ? 12.804 3.958 15.621 1.00 85.12 85 ASP A O 1
ATOM 658 N N . PRO A 1 86 ? 11.192 3.562 17.123 1.00 83.00 86 PRO A N 1
ATOM 659 C CA . PRO A 1 86 ? 10.124 4.054 16.254 1.00 83.00 86 PRO A CA 1
ATOM 660 C C . PRO A 1 86 ? 10.285 5.515 15.784 1.00 83.00 86 PRO A C 1
ATOM 662 O O . PRO A 1 86 ? 10.021 5.773 14.604 1.00 83.00 86 PRO A O 1
ATOM 665 N N . PRO A 1 87 ? 10.749 6.473 16.617 1.00 83.38 87 PRO A N 1
ATOM 666 C CA . PRO A 1 87 ? 11.159 7.796 16.140 1.00 83.38 87 PRO A CA 1
ATOM 667 C C . PRO A 1 87 ? 12.225 7.756 15.036 1.00 83.38 87 PRO A C 1
ATOM 669 O O . PRO A 1 87 ? 12.033 8.373 13.982 1.00 83.38 87 PRO A O 1
ATOM 672 N N . LEU A 1 88 ? 13.318 7.007 15.236 1.00 85.69 88 LEU A N 1
ATOM 673 C CA . LEU A 1 88 ? 14.384 6.892 14.233 1.00 85.69 88 LEU A CA 1
ATOM 674 C C . LEU A 1 88 ? 13.898 6.189 12.962 1.00 85.69 88 LEU A C 1
ATOM 676 O O . LEU A 1 88 ? 14.226 6.625 11.857 1.00 85.69 88 LEU A O 1
ATOM 680 N N . LEU A 1 89 ? 13.077 5.146 13.097 1.00 85.75 89 LEU A N 1
ATOM 681 C CA . LEU A 1 89 ? 12.446 4.448 11.979 1.00 85.75 89 LEU A CA 1
ATOM 682 C C . LEU A 1 89 ? 11.576 5.400 11.154 1.00 85.75 89 LEU A C 1
ATOM 684 O O . LEU A 1 89 ? 11.702 5.444 9.931 1.00 85.75 89 LEU A O 1
ATOM 688 N N . SER A 1 90 ? 10.728 6.198 11.809 1.00 82.00 90 SER A N 1
ATOM 689 C CA . SER A 1 90 ? 9.880 7.189 11.137 1.00 82.00 90 SER A CA 1
ATOM 690 C C . SER A 1 90 ? 10.715 8.213 10.368 1.00 82.00 90 SER A C 1
ATOM 692 O O . SER A 1 90 ? 10.420 8.509 9.208 1.00 82.00 90 SER A O 1
ATOM 694 N N . GLN A 1 91 ? 11.782 8.731 10.980 1.00 83.56 91 GLN A N 1
ATOM 695 C CA . GLN A 1 91 ? 12.678 9.680 10.322 1.00 83.56 91 GLN A CA 1
ATOM 696 C C . GLN A 1 91 ? 13.393 9.044 9.121 1.00 83.56 91 GLN A C 1
ATOM 698 O O . GLN A 1 91 ? 13.467 9.650 8.052 1.00 83.56 91 GLN A O 1
ATOM 703 N N . TYR A 1 92 ? 13.863 7.802 9.261 1.00 84.38 92 TYR A N 1
ATOM 704 C CA . TYR A 1 92 ? 14.503 7.057 8.178 1.00 84.38 92 TYR A CA 1
ATOM 705 C C . TYR A 1 92 ? 13.552 6.839 6.993 1.00 84.38 92 TYR A C 1
ATOM 707 O O . TYR A 1 92 ? 13.937 7.076 5.847 1.00 84.38 92 TYR A O 1
ATOM 715 N N . ILE A 1 93 ? 12.301 6.447 7.259 1.00 82.94 93 ILE A N 1
ATOM 716 C CA . ILE A 1 93 ? 11.248 6.270 6.246 1.00 82.94 93 ILE A CA 1
ATOM 717 C C . ILE A 1 93 ? 11.004 7.568 5.478 1.00 82.94 93 ILE A C 1
ATOM 719 O O . ILE A 1 93 ? 10.968 7.555 4.246 1.00 82.94 93 ILE A O 1
ATOM 723 N N . GLN A 1 94 ? 10.854 8.685 6.196 1.00 79.12 94 GLN A N 1
ATOM 724 C CA . GLN A 1 94 ? 10.589 9.993 5.596 1.00 79.12 94 GLN A CA 1
ATOM 725 C C . GLN A 1 94 ? 11.759 10.471 4.733 1.00 79.12 94 GLN A C 1
ATOM 727 O O . GLN A 1 94 ? 11.552 10.839 3.576 1.00 79.12 94 GLN A O 1
ATOM 732 N N . ASN A 1 95 ? 12.984 10.407 5.261 1.00 83.19 95 ASN A N 1
ATOM 733 C CA . ASN A 1 95 ? 14.188 10.852 4.557 1.00 83.19 95 ASN A CA 1
ATOM 734 C C . ASN A 1 95 ? 14.422 10.060 3.265 1.00 83.19 95 ASN A C 1
ATOM 736 O O . ASN A 1 95 ? 14.781 10.636 2.240 1.00 83.19 95 ASN A O 1
ATOM 740 N N . ASN A 1 96 ? 14.157 8.752 3.299 1.00 78.81 96 ASN A N 1
ATOM 741 C CA . ASN A 1 96 ? 14.322 7.866 2.148 1.00 78.81 96 ASN A CA 1
ATOM 742 C C . ASN A 1 96 ? 13.078 7.788 1.250 1.00 78.81 96 ASN A C 1
ATOM 744 O O . ASN A 1 96 ? 13.086 7.050 0.267 1.00 78.81 96 ASN A O 1
ATOM 748 N N . LYS A 1 97 ? 12.009 8.538 1.566 1.00 80.69 97 LYS A N 1
ATOM 749 C CA . LYS A 1 97 ? 10.730 8.531 0.833 1.00 80.69 97 LYS A CA 1
ATOM 750 C C . LYS A 1 97 ? 10.174 7.114 0.641 1.00 80.69 97 LYS A C 1
ATOM 752 O O . LYS A 1 97 ? 9.612 6.793 -0.407 1.00 80.69 97 LYS A O 1
ATOM 757 N N . ILE A 1 98 ? 10.334 6.259 1.651 1.00 76.31 98 ILE A N 1
ATOM 758 C CA . ILE A 1 98 ? 9.863 4.876 1.604 1.00 76.31 98 ILE A CA 1
ATOM 759 C C . ILE A 1 98 ? 8.336 4.896 1.688 1.00 76.31 98 ILE A C 1
ATOM 761 O O . ILE A 1 98 ? 7.757 5.294 2.696 1.00 76.31 98 ILE A O 1
ATOM 765 N N . THR A 1 99 ? 7.676 4.475 0.613 1.00 72.25 99 THR A N 1
ATOM 766 C CA . THR A 1 99 ? 6.208 4.490 0.502 1.00 72.25 99 THR A CA 1
ATOM 767 C C . THR A 1 99 ? 5.559 3.170 0.905 1.00 72.25 99 THR A C 1
ATOM 769 O O . THR A 1 99 ? 4.351 3.126 1.130 1.00 72.25 99 THR A O 1
ATOM 772 N N . GLN A 1 100 ? 6.341 2.091 1.006 1.00 70.44 100 GLN A N 1
ATOM 773 C CA . GLN A 1 100 ? 5.863 0.764 1.380 1.00 70.44 100 GLN A CA 1
ATOM 774 C C . GLN A 1 100 ? 6.858 0.082 2.317 1.00 70.44 100 GLN A C 1
ATOM 776 O O . GLN A 1 100 ? 8.043 -0.018 2.008 1.00 70.44 100 GLN A O 1
ATOM 781 N N . ILE A 1 101 ? 6.356 -0.421 3.445 1.00 72.19 101 ILE A N 1
ATOM 782 C CA . ILE A 1 101 ? 7.100 -1.280 4.367 1.00 72.19 101 ILE A CA 1
ATOM 783 C C . ILE A 1 101 ? 6.285 -2.531 4.643 1.00 72.19 101 ILE A C 1
ATOM 785 O O . ILE A 1 101 ? 5.087 -2.467 4.920 1.00 72.19 101 ILE A O 1
ATOM 789 N N . LEU A 1 102 ? 6.971 -3.670 4.620 1.00 71.56 102 LEU A N 1
ATOM 790 C CA . LEU A 1 102 ? 6.452 -4.907 5.168 1.00 71.56 102 LEU A CA 1
ATOM 791 C C . LEU A 1 102 ? 6.797 -4.965 6.658 1.00 71.56 102 LEU A C 1
ATOM 793 O O . LEU A 1 102 ? 7.951 -5.166 7.029 1.00 71.56 102 LEU A O 1
ATOM 797 N N . PHE A 1 103 ? 5.793 -4.786 7.510 1.00 72.00 103 PHE A N 1
ATOM 798 C CA . PHE A 1 103 ? 5.957 -4.950 8.949 1.00 72.00 103 PHE A CA 1
ATOM 799 C C . PHE A 1 103 ? 5.802 -6.417 9.347 1.00 72.00 103 PHE A C 1
ATOM 801 O O . PHE A 1 103 ? 4.840 -7.080 8.951 1.00 72.00 103 PHE A O 1
ATOM 808 N N . THR A 1 104 ? 6.698 -6.911 10.201 1.00 77.31 104 THR A N 1
ATOM 809 C CA . THR A 1 104 ? 6.386 -8.098 11.002 1.00 77.31 104 THR A CA 1
ATOM 810 C C . THR A 1 104 ? 5.340 -7.720 12.060 1.00 77.31 104 THR A C 1
ATOM 812 O O . THR A 1 104 ? 5.310 -6.566 12.501 1.00 77.31 104 THR A O 1
ATOM 815 N N . PRO A 1 105 ? 4.481 -8.656 12.509 1.00 73.75 105 PRO A N 1
ATOM 816 C CA . PRO A 1 105 ? 3.486 -8.360 13.540 1.00 73.75 105 PRO A CA 1
ATOM 817 C C . PRO A 1 105 ? 4.085 -7.741 14.813 1.00 73.75 105 PRO A C 1
ATOM 819 O O . PRO A 1 105 ? 3.500 -6.812 15.362 1.00 73.75 105 PRO A O 1
ATOM 822 N N . SER A 1 106 ? 5.268 -8.200 15.234 1.00 77.56 106 SER A N 1
ATOM 823 C CA . SER A 1 106 ? 5.974 -7.686 16.413 1.00 77.56 106 SER A CA 1
ATOM 824 C C . SER A 1 106 ? 6.527 -6.275 16.217 1.00 77.56 106 SER A C 1
ATOM 826 O O . SER A 1 106 ? 6.427 -5.451 17.122 1.00 77.56 106 SER A O 1
ATOM 828 N N . LEU A 1 107 ? 7.080 -5.966 15.038 1.00 79.44 107 LEU A N 1
ATOM 829 C CA . LEU A 1 107 ? 7.565 -4.619 14.736 1.00 79.44 107 LEU A CA 1
ATOM 830 C C . LEU A 1 107 ? 6.409 -3.619 14.686 1.00 79.44 107 LEU A C 1
ATOM 832 O O . LEU A 1 107 ? 6.517 -2.522 15.227 1.00 79.44 107 LEU A O 1
ATOM 836 N N . LEU A 1 108 ? 5.292 -4.009 14.068 1.00 77.88 108 LEU A N 1
ATOM 837 C CA . LEU A 1 108 ? 4.096 -3.178 14.047 1.00 77.88 108 LEU A CA 1
ATOM 838 C C . LEU A 1 108 ? 3.604 -2.896 15.471 1.00 77.88 108 LEU A C 1
ATOM 840 O O . LEU A 1 108 ? 3.353 -1.746 15.811 1.00 77.88 108 LEU A O 1
ATOM 844 N N . GLU A 1 109 ? 3.508 -3.921 16.315 1.00 77.38 109 GLU A N 1
ATOM 845 C CA . GLU A 1 109 ? 3.111 -3.760 17.715 1.00 77.38 109 GLU A CA 1
ATOM 846 C C . GLU A 1 109 ? 4.053 -2.824 18.490 1.00 77.38 109 GLU A C 1
ATOM 848 O O . GLU A 1 109 ? 3.579 -1.949 19.216 1.00 77.38 109 GLU A O 1
ATOM 853 N N . ALA A 1 110 ? 5.370 -2.940 18.291 1.00 79.81 110 ALA A N 1
ATOM 854 C CA . ALA A 1 110 ? 6.351 -2.042 18.899 1.00 79.81 110 ALA A CA 1
ATOM 855 C C . ALA A 1 110 ? 6.137 -0.580 18.471 1.00 79.81 110 ALA A C 1
ATOM 857 O O . ALA A 1 110 ? 6.067 0.302 19.326 1.00 79.81 110 ALA A O 1
ATOM 858 N N . VAL A 1 111 ? 5.947 -0.329 17.169 1.00 78.12 111 VAL A N 1
ATOM 859 C CA . VAL A 1 111 ? 5.650 1.014 16.641 1.00 78.12 111 VAL A CA 1
ATOM 860 C C . VAL A 1 111 ? 4.364 1.571 17.256 1.00 78.12 111 VAL A C 1
ATOM 862 O O . VAL A 1 111 ? 4.331 2.723 17.681 1.00 78.12 111 VAL A O 1
ATOM 865 N N . LEU A 1 112 ? 3.318 0.757 17.375 1.00 76.44 112 LEU A N 1
ATOM 866 C CA . LEU A 1 112 ? 2.019 1.177 17.913 1.00 76.44 112 LEU A CA 1
ATOM 867 C C . LEU A 1 112 ? 2.020 1.463 19.414 1.00 76.44 112 LEU A C 1
ATOM 869 O O . LEU A 1 112 ? 1.157 2.197 19.895 1.00 76.44 112 LEU A O 1
ATOM 873 N N . ASN A 1 113 ? 2.954 0.868 20.151 1.00 79.06 113 ASN A N 1
ATOM 874 C CA . ASN A 1 113 ? 3.108 1.064 21.589 1.00 79.06 113 ASN A CA 1
ATOM 875 C C . ASN A 1 113 ? 4.120 2.170 21.935 1.00 79.06 113 ASN A C 1
ATOM 877 O O . ASN A 1 113 ? 4.387 2.401 23.114 1.00 79.06 113 ASN A O 1
ATOM 881 N N . THR A 1 114 ? 4.658 2.874 20.935 1.00 80.88 114 THR A N 1
ATOM 882 C CA . THR A 1 114 ? 5.584 3.995 21.139 1.00 80.88 114 THR A CA 1
ATOM 883 C C . THR A 1 114 ? 4.914 5.118 21.937 1.00 80.88 114 THR A C 1
ATOM 885 O O . THR A 1 114 ? 3.879 5.640 21.505 1.00 80.88 114 THR A O 1
ATOM 888 N N . PRO A 1 115 ? 5.496 5.554 23.068 1.00 78.69 115 PRO A N 1
ATOM 889 C CA . PRO A 1 115 ? 5.007 6.715 23.801 1.00 78.69 115 PRO A CA 1
ATOM 890 C C . PRO A 1 115 ? 4.982 7.969 22.918 1.00 78.69 115 PRO A C 1
ATOM 892 O O . PRO A 1 115 ? 5.940 8.254 22.205 1.00 78.69 115 PRO A O 1
ATOM 895 N N . GLY A 1 116 ? 3.887 8.729 22.971 1.00 73.12 116 GLY A N 1
ATOM 896 C CA . GLY A 1 116 ? 3.719 9.950 22.175 1.00 73.12 116 GLY A CA 1
ATOM 897 C C . GLY A 1 116 ? 3.197 9.730 20.752 1.00 73.12 116 GLY A C 1
ATOM 898 O O . GLY A 1 116 ? 2.911 10.712 20.069 1.00 73.12 116 GLY A O 1
ATOM 899 N N . LEU A 1 117 ? 3.006 8.479 20.311 1.00 69.44 117 LEU A N 1
ATOM 900 C CA . LEU A 1 117 ? 2.279 8.203 19.075 1.00 69.44 117 LEU A CA 1
ATOM 901 C C . LEU A 1 117 ? 0.781 8.443 19.297 1.00 69.44 117 LEU A C 1
ATOM 903 O O . LEU A 1 117 ? 0.049 7.577 19.780 1.00 69.44 117 LEU A O 1
ATOM 907 N N . ASP A 1 118 ? 0.322 9.637 18.935 1.00 70.69 118 ASP A N 1
ATOM 908 C CA . ASP A 1 118 ? -1.093 9.975 18.976 1.00 70.69 118 ASP A CA 1
ATOM 909 C C . ASP A 1 118 ? -1.809 9.436 17.731 1.00 70.69 118 ASP A C 1
ATOM 911 O O . ASP A 1 118 ? -1.914 10.089 16.690 1.00 70.69 118 ASP A O 1
ATOM 915 N N . LEU A 1 119 ? -2.332 8.215 17.848 1.00 67.75 119 LEU A N 1
ATOM 916 C CA . LEU A 1 119 ? -3.136 7.582 16.801 1.00 67.75 119 LEU A CA 1
ATOM 917 C C . LEU A 1 119 ? -4.416 8.378 16.474 1.00 67.75 119 LEU A C 1
ATOM 919 O O . LEU A 1 119 ? -5.023 8.129 15.430 1.00 67.75 119 LEU A O 1
ATOM 923 N N . GLN A 1 120 ? -4.833 9.333 17.320 1.00 64.00 120 GLN A N 1
ATOM 924 C CA . GLN A 1 120 ? -5.955 10.219 17.009 1.00 64.00 120 GLN A CA 1
ATOM 925 C C . GLN A 1 120 ? -5.589 11.278 15.962 1.00 64.00 120 GLN A C 1
ATOM 927 O O . GLN A 1 120 ? -6.456 11.643 15.172 1.00 64.00 120 GLN A O 1
ATOM 932 N N . GLN A 1 121 ? -4.320 11.694 15.856 1.00 63.69 121 GLN A N 1
ATOM 933 C CA . GLN A 1 121 ? -3.863 12.633 14.815 1.00 63.69 121 GLN A CA 1
ATOM 934 C C . GLN A 1 121 ? -3.898 12.044 13.401 1.00 63.69 121 GLN A C 1
ATOM 936 O O . GLN A 1 121 ? -3.917 12.785 12.420 1.00 63.69 121 GLN A O 1
ATOM 941 N N . LEU A 1 122 ? -3.959 10.714 13.268 1.00 56.91 122 LEU A N 1
ATOM 942 C CA . LEU A 1 122 ? -4.172 10.054 11.974 1.00 56.91 122 LEU A CA 1
ATOM 943 C C . LEU A 1 122 ? -5.582 10.304 11.409 1.00 56.91 122 LEU A C 1
ATOM 945 O O . LEU A 1 122 ? -5.884 9.879 10.294 1.00 56.91 122 LEU A O 1
ATOM 949 N N . ARG A 1 123 ? -6.461 10.969 12.167 1.00 61.97 123 ARG A N 1
ATOM 950 C CA . ARG A 1 123 ? -7.867 11.164 11.824 1.00 61.97 123 ARG A CA 1
ATOM 951 C C . ARG A 1 123 ? -8.151 12.622 11.559 1.00 61.97 123 ARG A C 1
ATOM 953 O O . ARG A 1 123 ? -7.767 13.504 12.315 1.00 61.97 123 ARG A O 1
ATOM 960 N N . LYS A 1 124 ? -8.935 12.847 10.513 1.00 63.56 124 LYS A N 1
ATOM 961 C CA . LYS A 1 124 ? -9.604 14.128 10.276 1.00 63.56 124 LYS A CA 1
ATOM 962 C C . LYS A 1 124 ? -11.042 14.161 10.808 1.00 63.56 124 LYS A C 1
ATOM 964 O O . LYS A 1 124 ? -11.684 15.195 10.696 1.00 63.56 124 LYS A O 1
ATOM 969 N N . MET A 1 125 ? -11.551 13.046 11.342 1.00 68.31 125 MET A N 1
ATOM 970 C CA . MET A 1 125 ? -12.940 12.877 11.793 1.00 68.31 125 MET A CA 1
ATOM 971 C C . MET A 1 125 ? -13.002 12.200 13.164 1.00 68.31 125 MET A C 1
ATOM 973 O O . MET A 1 125 ? -12.091 11.452 13.531 1.00 68.31 125 MET A O 1
ATOM 977 N N . SER A 1 126 ? -14.086 12.444 13.902 1.00 77.50 126 SER A N 1
ATOM 978 C CA . SER A 1 126 ? -14.346 11.775 15.176 1.00 77.50 126 SER A CA 1
ATOM 979 C C . SER A 1 126 ? -14.780 10.328 14.943 1.00 77.50 126 SER A C 1
ATOM 981 O O . SER A 1 126 ? -15.445 10.010 13.958 1.00 77.50 126 SER A O 1
ATOM 983 N N . THR A 1 127 ? -14.452 9.426 15.869 1.00 73.19 127 THR A N 1
ATOM 984 C CA . THR A 1 127 ? -14.932 8.033 15.816 1.00 73.19 127 THR A CA 1
ATOM 985 C C . THR A 1 127 ? -16.440 7.924 15.979 1.00 73.19 127 THR A C 1
ATOM 987 O O . THR A 1 127 ? -17.021 6.951 15.513 1.00 73.19 127 THR A O 1
ATOM 990 N N . SER A 1 128 ? -17.078 8.928 16.590 1.00 79.00 128 SER A N 1
ATOM 991 C CA . SER A 1 128 ? -18.539 9.023 16.687 1.00 79.00 128 SER A CA 1
ATOM 992 C C . SER A 1 128 ? -19.228 9.138 15.329 1.00 79.00 128 SER A C 1
ATOM 994 O O . SER A 1 128 ? -20.409 8.826 15.226 1.00 79.00 128 SER A O 1
ATOM 996 N N . ASP A 1 129 ? -18.501 9.583 14.303 1.00 84.12 129 ASP A N 1
ATOM 997 C CA . ASP A 1 129 ? -19.052 9.823 12.969 1.00 84.12 129 ASP A CA 1
ATOM 998 C C . ASP A 1 129 ? -18.986 8.563 12.089 1.00 84.12 129 ASP A C 1
ATOM 1000 O O . ASP A 1 129 ? -19.528 8.535 10.983 1.00 84.12 129 ASP A O 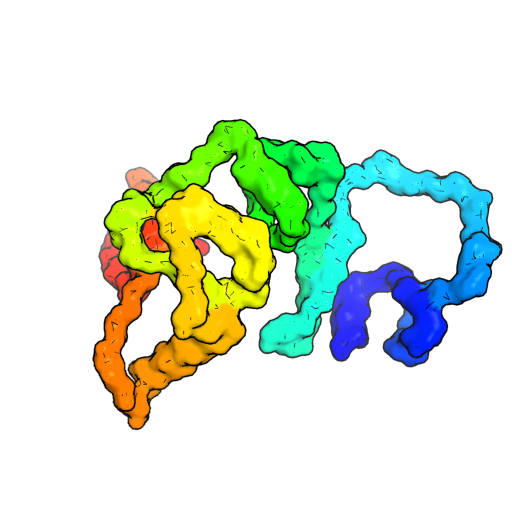1
ATOM 1004 N N . LEU A 1 130 ? -18.308 7.510 12.559 1.00 84.12 130 LEU A N 1
ATOM 1005 C CA . LEU A 1 130 ? -18.140 6.260 11.829 1.00 84.12 130 LEU A CA 1
ATOM 1006 C C . LEU A 1 130 ? -19.255 5.281 12.196 1.00 84.12 130 LEU A C 1
ATOM 1008 O O . LEU A 1 130 ? -19.382 4.860 13.341 1.00 84.12 130 LEU A O 1
ATOM 1012 N N . ALA A 1 131 ? -20.034 4.867 11.198 1.00 89.12 131 ALA A N 1
ATOM 1013 C CA . ALA A 1 131 ? -21.077 3.860 11.388 1.00 89.12 131 ALA A CA 1
ATOM 1014 C C . ALA A 1 131 ? -20.512 2.432 11.495 1.00 89.12 131 ALA A C 1
ATOM 1016 O O . ALA A 1 131 ? -21.071 1.593 12.196 1.00 89.12 131 ALA A O 1
ATOM 1017 N N . ALA A 1 132 ? -19.422 2.147 10.780 1.00 91.06 132 ALA A N 1
ATOM 1018 C CA . ALA A 1 132 ? -18.774 0.842 10.747 1.00 91.06 132 ALA A CA 1
ATOM 1019 C C . ALA A 1 132 ? -17.310 0.977 10.308 1.00 91.06 132 ALA A C 1
ATOM 1021 O O . ALA A 1 132 ? -16.919 1.970 9.690 1.00 91.06 132 ALA A O 1
ATOM 1022 N N . VAL A 1 133 ? -16.516 -0.056 10.590 1.00 91.56 133 VAL A N 1
ATOM 1023 C CA . VAL A 1 133 ? -15.148 -0.208 10.088 1.00 91.56 133 VAL A CA 1
ATOM 1024 C C . VAL A 1 133 ? -15.078 -1.527 9.335 1.00 91.56 133 VAL A C 1
ATOM 1026 O O . VAL A 1 133 ? -15.178 -2.576 9.953 1.00 91.56 133 VAL A O 1
ATOM 1029 N N . GLU A 1 134 ? -14.920 -1.494 8.016 1.00 92.38 134 GLU A N 1
ATOM 1030 C CA . GLU A 1 134 ? -14.764 -2.701 7.193 1.00 92.38 134 GLU A CA 1
ATOM 1031 C C . GLU A 1 134 ? -13.283 -2.952 6.905 1.00 92.38 134 GLU A C 1
ATOM 1033 O O . GLU A 1 134 ? -12.544 -2.028 6.557 1.00 92.38 134 GLU A O 1
ATOM 1038 N N . ILE A 1 135 ? -12.843 -4.205 7.031 1.00 92.31 135 ILE A N 1
ATOM 1039 C CA . ILE A 1 135 ? -11.461 -4.603 6.741 1.00 92.31 135 ILE A CA 1
ATOM 1040 C C . ILE A 1 135 ? -11.395 -5.517 5.514 1.00 92.31 135 ILE A C 1
ATOM 1042 O O . ILE A 1 135 ? -12.148 -6.478 5.380 1.00 92.31 135 ILE A O 1
ATOM 1046 N N . VAL A 1 136 ? -10.457 -5.222 4.612 1.00 90.94 136 VAL A N 1
ATOM 1047 C CA . VAL A 1 136 ? -10.205 -5.985 3.380 1.00 90.94 136 VAL A CA 1
ATOM 1048 C C . VAL A 1 136 ? -8.705 -6.236 3.197 1.00 90.94 136 VAL A C 1
ATOM 1050 O O . VAL A 1 136 ? -7.872 -5.567 3.810 1.00 90.94 136 VAL A O 1
ATOM 1053 N N . GLY A 1 137 ? -8.347 -7.212 2.358 1.00 84.50 137 GLY A N 1
ATOM 1054 C CA . GLY A 1 137 ? -6.968 -7.634 2.101 1.00 84.50 137 GLY A CA 1
ATOM 1055 C C . GLY A 1 137 ? -6.463 -8.714 3.065 1.00 84.50 137 GLY A C 1
ATOM 1056 O O . GLY A 1 137 ? -6.828 -8.750 4.240 1.00 84.50 137 GLY A O 1
ATOM 1057 N N . GLY A 1 138 ? -5.589 -9.604 2.582 1.00 81.50 138 GLY A N 1
ATOM 1058 C CA . GLY A 1 138 ? -5.150 -10.798 3.322 1.00 81.50 138 GLY A CA 1
ATOM 1059 C C . GLY A 1 138 ? -4.511 -10.512 4.688 1.00 81.50 138 GLY A C 1
ATOM 1060 O O . GLY A 1 138 ? -4.786 -11.224 5.654 1.00 81.50 138 GLY A O 1
ATOM 1061 N N . SER A 1 139 ? -3.733 -9.431 4.808 1.00 79.56 139 SER A N 1
ATOM 1062 C CA . SER A 1 139 ? -3.080 -9.041 6.068 1.00 79.56 139 SER A CA 1
ATOM 1063 C C . SER A 1 139 ? -4.068 -8.649 7.172 1.00 79.56 139 SER A C 1
ATOM 1065 O O . SER A 1 139 ? -3.744 -8.772 8.350 1.00 79.56 139 SER A O 1
ATOM 1067 N N . SER A 1 140 ? -5.296 -8.246 6.823 1.00 83.94 140 SER A N 1
ATOM 1068 C CA . SER A 1 140 ? -6.340 -7.917 7.807 1.00 83.94 140 SER A CA 1
ATOM 1069 C C . SER A 1 140 ? -6.801 -9.122 8.640 1.00 83.94 140 SER A C 1
ATOM 1071 O O . SER A 1 140 ? -7.438 -8.968 9.682 1.00 83.94 140 SER A O 1
ATOM 1073 N N . ARG A 1 141 ? -6.456 -10.343 8.211 1.00 82.38 141 ARG A N 1
ATOM 1074 C CA . ARG A 1 141 ? -6.752 -11.583 8.939 1.00 82.38 141 ARG A CA 1
ATOM 1075 C C . ARG A 1 141 ? -5.884 -11.756 10.182 1.00 82.38 141 ARG A C 1
ATOM 1077 O O . ARG A 1 141 ? -6.263 -12.520 11.066 1.00 82.38 141 ARG A O 1
ATOM 1084 N N . VAL A 1 142 ? -4.747 -11.062 10.256 1.00 83.94 142 VAL A N 1
ATOM 1085 C CA . VAL A 1 142 ? -3.824 -11.136 11.392 1.00 83.94 142 VAL A CA 1
ATOM 1086 C C . VAL A 1 142 ? -4.513 -10.562 12.643 1.00 83.94 142 VAL A C 1
ATOM 1088 O O . VAL A 1 142 ? -4.950 -9.410 12.611 1.00 83.94 142 VAL A O 1
ATOM 1091 N N . PRO A 1 143 ? -4.610 -11.314 13.759 1.00 83.00 143 PRO A N 1
ATOM 1092 C CA . PRO A 1 143 ? -5.332 -10.867 14.953 1.00 83.00 143 PRO A CA 1
ATOM 1093 C C . PRO A 1 143 ? -4.858 -9.519 15.511 1.00 83.00 143 PRO A C 1
ATOM 1095 O O . PRO A 1 143 ? -5.689 -8.680 15.846 1.00 83.00 143 PRO A O 1
ATOM 1098 N N . SER A 1 144 ? -3.545 -9.265 15.532 1.00 80.88 144 SER A N 1
ATOM 1099 C CA . SER A 1 144 ? -2.990 -7.995 16.021 1.00 80.88 144 SER A CA 1
ATOM 1100 C C . SER A 1 144 ? -3.418 -6.788 15.181 1.00 80.88 144 SER A C 1
ATOM 1102 O O . SER A 1 144 ? -3.618 -5.706 15.730 1.00 80.88 144 SER A O 1
ATOM 1104 N N . ILE A 1 145 ? -3.650 -6.969 13.874 1.00 83.88 145 ILE A N 1
ATOM 1105 C CA . ILE A 1 145 ? -4.198 -5.923 12.998 1.00 83.88 145 ILE A CA 1
ATOM 1106 C C . ILE A 1 145 ? -5.640 -5.606 13.385 1.00 83.88 145 ILE A C 1
ATOM 1108 O O . ILE A 1 145 ? -5.993 -4.438 13.512 1.00 83.88 145 ILE A O 1
ATOM 1112 N N . LYS A 1 146 ? -6.472 -6.625 13.626 1.00 86.44 146 LYS A N 1
ATOM 1113 C CA . LYS A 1 146 ? -7.867 -6.415 14.047 1.00 86.44 146 LYS A CA 1
ATOM 1114 C C . LYS A 1 146 ? -7.943 -5.690 15.388 1.00 86.44 146 LYS A C 1
ATOM 1116 O O . LYS A 1 146 ? -8.673 -4.709 15.507 1.00 86.44 146 LYS A O 1
ATOM 1121 N N . SER A 1 147 ? -7.144 -6.126 16.364 1.00 84.69 147 SER A N 1
ATOM 1122 C CA . SER A 1 147 ? -7.062 -5.484 17.680 1.00 84.69 147 SER A CA 1
ATOM 1123 C C . SER A 1 147 ? -6.588 -4.036 17.584 1.00 84.69 147 SER A C 1
ATOM 1125 O O . SER A 1 147 ? -7.138 -3.167 18.257 1.00 84.69 147 SER A O 1
ATOM 1127 N N . LEU A 1 148 ? -5.615 -3.749 16.715 1.00 83.12 148 LEU A N 1
ATOM 1128 C CA . LEU A 1 148 ? -5.182 -2.383 16.437 1.00 83.12 148 LEU A CA 1
ATOM 1129 C C . LEU A 1 148 ? -6.311 -1.541 15.845 1.00 83.12 148 LEU A C 1
ATOM 1131 O O . LEU A 1 148 ? -6.571 -0.444 16.331 1.00 83.12 148 LEU A O 1
ATOM 1135 N N . VAL A 1 149 ? -6.966 -2.032 14.794 1.00 86.19 149 VAL A N 1
ATOM 1136 C CA . VAL A 1 149 ? -8.055 -1.314 14.122 1.00 86.19 149 VAL A CA 1
ATOM 1137 C C . VAL A 1 149 ? -9.157 -0.987 15.131 1.00 86.19 149 VAL A C 1
ATOM 1139 O O . VAL A 1 149 ? -9.588 0.162 15.203 1.00 86.19 149 VAL A O 1
ATOM 1142 N N . GLN A 1 150 ? -9.530 -1.937 15.990 1.00 87.44 150 GLN A N 1
ATOM 1143 C CA . GLN A 1 150 ? -10.492 -1.700 17.066 1.00 87.44 150 GLN A CA 1
ATOM 1144 C C . GLN A 1 150 ? -9.983 -0.690 18.105 1.00 87.44 150 GLN A C 1
ATOM 1146 O O . GLN A 1 150 ? -10.725 0.209 18.483 1.00 87.44 150 GLN A O 1
ATOM 1151 N N . LYS A 1 151 ? -8.722 -0.786 18.550 1.00 84.06 151 LYS A N 1
ATOM 1152 C CA . LYS A 1 151 ? -8.111 0.172 19.497 1.00 84.06 151 LYS A CA 1
ATOM 1153 C C . LYS A 1 151 ? -8.094 1.591 18.934 1.00 84.06 151 LYS A C 1
ATOM 1155 O O . LYS A 1 151 ? -8.331 2.547 19.662 1.00 84.06 151 LYS A O 1
ATOM 1160 N N . VAL A 1 152 ? -7.809 1.717 17.641 1.00 83.00 152 VAL A N 1
ATOM 1161 C CA . VAL A 1 152 ? -7.832 2.982 16.918 1.00 83.00 152 VAL A CA 1
ATOM 1162 C C . VAL A 1 152 ? -9.284 3.449 16.873 1.00 83.00 152 VAL A C 1
ATOM 1164 O O . VAL A 1 152 ? -9.630 4.443 17.507 1.00 83.00 152 VAL A O 1
ATOM 1167 N N . PHE A 1 153 ? -10.170 2.783 16.135 1.00 83.50 153 PHE A N 1
ATOM 1168 C CA . PHE A 1 153 ? -11.520 3.279 15.816 1.00 83.50 153 PHE A CA 1
ATOM 1169 C C . PHE A 1 153 ? -12.553 3.174 16.936 1.00 83.50 153 PHE A C 1
ATOM 1171 O O . PHE A 1 153 ? -13.583 3.831 16.843 1.00 83.50 153 PHE A O 1
ATOM 1178 N N . GLY A 1 154 ? -12.291 2.414 17.997 1.00 86.00 154 GLY A N 1
ATOM 1179 C CA . GLY A 1 154 ? -13.266 2.148 19.058 1.00 86.00 154 GLY A CA 1
ATOM 1180 C C . GLY A 1 154 ? -14.469 1.321 18.589 1.00 86.00 154 GLY A C 1
ATOM 1181 O O . GLY A 1 154 ? -15.423 1.157 19.340 1.00 86.00 154 GLY A O 1
ATOM 1182 N N . ILE A 1 155 ? -14.425 0.807 17.357 1.00 89.00 155 ILE A N 1
ATOM 1183 C CA . ILE A 1 155 ? -15.480 0.040 16.692 1.00 89.00 155 ILE A CA 1
ATOM 1184 C C . ILE A 1 155 ? -14.888 -1.313 16.309 1.00 89.00 155 ILE A C 1
ATOM 1186 O O . ILE A 1 155 ? -13.761 -1.384 15.812 1.00 89.00 155 ILE A O 1
ATOM 1190 N N . GLU A 1 156 ? -15.635 -2.388 16.550 1.00 92.00 156 GLU A N 1
ATOM 1191 C CA . GLU A 1 156 ? -15.227 -3.727 16.132 1.00 92.00 156 GLU A CA 1
ATOM 1192 C C . GLU A 1 156 ? -15.209 -3.822 14.593 1.00 92.00 156 GLU A C 1
ATOM 1194 O O . GLU A 1 156 ? -16.210 -3.495 13.946 1.00 92.00 156 GLU A O 1
ATOM 1199 N N . PRO A 1 157 ? -14.085 -4.235 13.977 1.00 92.75 157 PRO A N 1
ATOM 1200 C CA . PRO A 1 157 ? -13.984 -4.303 12.529 1.00 92.75 157 PRO A CA 1
ATOM 1201 C C . PRO A 1 157 ? -14.868 -5.418 11.958 1.00 92.75 157 PRO A C 1
ATOM 1203 O O . PRO A 1 157 ? -14.773 -6.583 12.343 1.00 92.75 157 PRO A O 1
ATOM 1206 N N . SER A 1 158 ? -15.694 -5.049 10.989 1.00 92.94 158 SER A N 1
ATOM 1207 C CA . SER A 1 158 ? -16.605 -5.913 10.251 1.00 92.94 158 SER A CA 1
ATOM 1208 C C . SER A 1 158 ? -15.923 -6.565 9.044 1.00 92.94 158 SER A C 1
ATOM 1210 O O . SER A 1 158 ? -14.921 -6.081 8.515 1.00 92.94 158 SER A O 1
ATOM 1212 N N . THR A 1 159 ? -16.465 -7.716 8.640 1.00 92.31 159 THR A N 1
ATOM 1213 C CA . THR A 1 159 ? -15.995 -8.529 7.502 1.00 92.31 159 THR A CA 1
ATOM 1214 C C . THR A 1 159 ? -17.161 -8.884 6.581 1.00 92.31 159 THR A C 1
ATOM 1216 O O . THR A 1 159 ? -17.262 -9.998 6.068 1.00 92.31 159 THR A O 1
ATOM 1219 N N . THR A 1 160 ? -18.095 -7.944 6.408 1.00 93.19 160 THR A N 1
ATOM 1220 C CA . THR A 1 160 ? -19.274 -8.170 5.557 1.00 93.19 160 THR A CA 1
ATOM 1221 C C . THR A 1 160 ? -18.881 -8.249 4.081 1.00 93.19 160 THR A C 1
ATOM 1223 O O . THR A 1 160 ? -19.538 -8.923 3.284 1.00 93.19 160 THR A O 1
ATOM 1226 N N . LEU A 1 161 ? -17.762 -7.613 3.727 1.00 92.12 161 LEU A N 1
ATOM 1227 C CA . LEU A 1 161 ? -17.115 -7.720 2.429 1.00 92.12 161 LEU A CA 1
ATOM 1228 C C . LEU A 1 161 ? -16.167 -8.926 2.370 1.00 92.12 161 LEU A C 1
ATOM 1230 O O . LEU A 1 161 ? -15.439 -9.229 3.314 1.00 92.12 161 LEU A O 1
ATOM 1234 N N . ASN A 1 162 ? -16.105 -9.584 1.209 1.00 92.44 162 ASN A N 1
ATOM 1235 C CA . ASN A 1 162 ? -15.091 -10.608 0.961 1.00 92.44 162 ASN A CA 1
ATOM 1236 C C . ASN A 1 162 ? -13.703 -9.948 0.870 1.00 92.44 162 ASN A C 1
ATOM 1238 O O . ASN A 1 162 ? -13.439 -9.186 -0.060 1.00 92.44 162 ASN A O 1
ATOM 1242 N N . ALA A 1 163 ? -12.812 -10.272 1.809 1.00 88.19 163 ALA A N 1
ATOM 1243 C CA . ALA A 1 163 ? -11.503 -9.634 1.939 1.00 88.19 163 ALA A CA 1
ATOM 1244 C C . ALA A 1 163 ? -10.580 -9.792 0.715 1.00 88.19 163 ALA A C 1
ATOM 1246 O O . ALA A 1 163 ? -9.720 -8.934 0.515 1.00 88.19 163 ALA A O 1
ATOM 1247 N N . ASP A 1 164 ? -10.752 -10.842 -0.092 1.00 88.31 164 ASP A N 1
ATOM 1248 C CA . ASP A 1 164 ? -9.892 -11.118 -1.252 1.00 88.31 164 ASP A CA 1
ATOM 1249 C C . ASP A 1 164 ? -10.492 -10.573 -2.555 1.00 88.31 164 ASP A C 1
ATOM 1251 O O . ASP A 1 164 ? -9.771 -10.205 -3.479 1.00 88.31 164 ASP A O 1
ATOM 1255 N N . GLU A 1 165 ? -11.822 -10.491 -2.630 1.00 90.12 165 GLU A N 1
ATOM 1256 C CA . GLU A 1 165 ? -12.532 -10.181 -3.873 1.00 90.12 165 GLU A CA 1
ATOM 1257 C C . GLU A 1 165 ? -13.151 -8.783 -3.913 1.00 90.12 165 GLU A C 1
ATOM 1259 O O . GLU A 1 165 ? -13.466 -8.299 -5.001 1.00 90.12 165 GLU A O 1
ATOM 1264 N N . ALA A 1 166 ? -13.359 -8.127 -2.765 1.00 90.81 166 ALA A N 1
ATOM 1265 C CA . ALA A 1 166 ? -14.081 -6.854 -2.696 1.00 90.81 166 ALA A CA 1
ATOM 1266 C C . ALA A 1 166 ? -13.484 -5.792 -3.631 1.00 90.81 166 ALA A C 1
ATOM 1268 O O . ALA A 1 166 ? -14.220 -5.126 -4.359 1.00 90.81 166 ALA A O 1
ATOM 1269 N N . VAL A 1 167 ? -12.150 -5.705 -3.680 1.00 89.94 167 VAL A N 1
ATO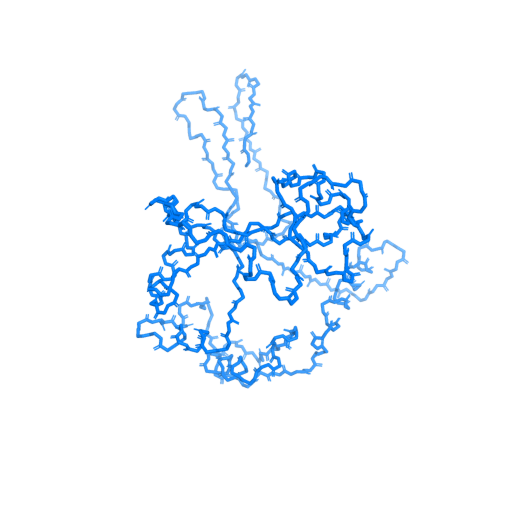M 1270 C CA . VAL A 1 167 ? -11.431 -4.778 -4.565 1.00 89.94 167 VAL A CA 1
ATOM 1271 C C . VAL A 1 167 ? -11.686 -5.119 -6.035 1.00 89.94 167 VAL A C 1
ATOM 1273 O O . VAL A 1 167 ? -12.111 -4.258 -6.801 1.00 89.94 167 VAL A O 1
ATOM 1276 N N . ALA A 1 168 ? -11.507 -6.383 -6.430 1.00 88.81 168 ALA A N 1
ATOM 1277 C CA . ALA A 1 168 ? -11.696 -6.817 -7.816 1.00 88.81 168 ALA A CA 1
ATOM 1278 C C . ALA A 1 168 ? -13.146 -6.626 -8.302 1.00 88.81 168 ALA A C 1
ATOM 1280 O O . ALA A 1 168 ? -13.383 -6.211 -9.442 1.00 88.81 168 ALA A O 1
ATOM 1281 N N . ARG A 1 169 ? -14.126 -6.876 -7.426 1.00 92.44 169 ARG A N 1
ATOM 1282 C CA . ARG A 1 169 ? -15.550 -6.634 -7.698 1.00 92.44 169 ARG A CA 1
ATOM 1283 C C . ARG A 1 169 ? -15.844 -5.143 -7.861 1.00 92.44 169 ARG A C 1
ATOM 1285 O O . ARG A 1 169 ? -16.548 -4.780 -8.800 1.00 92.44 169 ARG A O 1
ATOM 1292 N N . GLY A 1 170 ? -15.261 -4.288 -7.017 1.00 91.19 170 GLY A N 1
ATOM 1293 C CA . GLY A 1 170 ? -15.338 -2.830 -7.152 1.00 91.19 170 GLY A CA 1
ATOM 1294 C C . GLY A 1 170 ? -14.761 -2.335 -8.482 1.00 91.19 170 GLY A C 1
ATOM 1295 O O . GLY A 1 170 ? -15.426 -1.589 -9.197 1.00 91.19 170 GLY A O 1
ATOM 1296 N N . CYS A 1 171 ? -13.582 -2.827 -8.880 1.00 90.44 171 CYS A N 1
ATOM 1297 C CA . CYS A 1 171 ? -12.987 -2.512 -10.185 1.00 90.44 171 CYS A CA 1
ATOM 1298 C C . CYS A 1 171 ? -13.878 -2.958 -11.352 1.00 90.44 171 CYS A C 1
ATOM 1300 O O . CYS A 1 171 ? -14.047 -2.225 -12.325 1.00 90.44 171 CYS A O 1
ATOM 1302 N N . SER A 1 172 ? -14.471 -4.150 -11.252 1.00 90.31 172 SER A N 1
ATOM 1303 C CA . SER A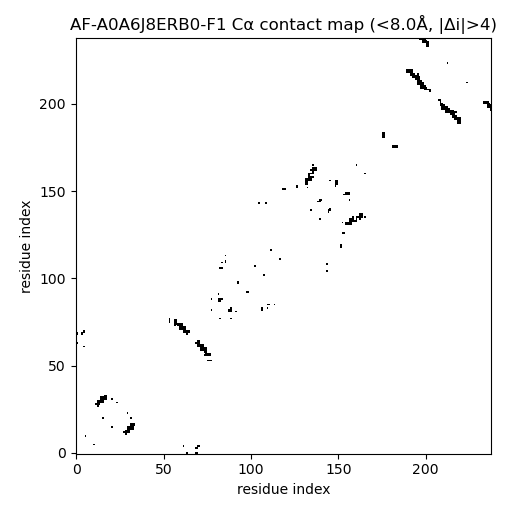 1 172 ? -15.381 -4.673 -12.278 1.00 90.31 172 SER A CA 1
ATOM 1304 C C . SER A 1 172 ? -16.652 -3.829 -12.389 1.00 90.31 172 SER A C 1
ATOM 1306 O O . SER A 1 172 ? -17.099 -3.538 -13.498 1.00 90.31 172 SER A O 1
ATOM 1308 N N . LEU A 1 173 ? -17.206 -3.384 -11.256 1.00 90.44 173 LEU A N 1
ATOM 1309 C CA . LEU A 1 173 ? -18.346 -2.471 -11.223 1.00 90.44 173 LEU A CA 1
ATOM 1310 C C . LEU A 1 173 ? -17.992 -1.113 -11.838 1.00 90.44 173 LEU A C 1
ATOM 1312 O O . LEU A 1 173 ? -18.746 -0.623 -12.671 1.00 90.44 173 LEU A O 1
ATOM 1316 N N . GLN A 1 174 ? -16.834 -0.541 -11.500 1.00 90.25 174 GLN A N 1
ATOM 1317 C CA . GLN A 1 174 ? -16.371 0.715 -12.095 1.00 90.25 174 GLN A CA 1
ATOM 1318 C C . GLN A 1 174 ? -16.206 0.595 -13.615 1.00 90.25 174 GLN A C 1
ATOM 1320 O O . GLN A 1 174 ? -16.611 1.487 -14.356 1.00 90.25 174 GLN A O 1
ATOM 1325 N N . ASN A 1 175 ? -15.667 -0.527 -14.098 1.00 89.62 175 ASN A N 1
ATOM 1326 C CA . ASN A 1 175 ? -15.583 -0.801 -15.531 1.00 89.62 175 ASN A CA 1
ATOM 1327 C C . ASN A 1 175 ? -16.977 -0.870 -16.179 1.00 89.62 175 ASN A C 1
ATOM 1329 O O . ASN A 1 175 ? -17.185 -0.325 -17.258 1.00 89.62 175 ASN A O 1
ATOM 1333 N N . ALA A 1 176 ? -17.949 -1.492 -15.508 1.00 89.38 176 ALA A N 1
ATOM 1334 C CA . ALA A 1 176 ? -19.327 -1.539 -15.986 1.00 89.38 176 ALA A CA 1
ATOM 1335 C C . ALA A 1 176 ? -19.992 -0.150 -16.016 1.00 89.38 176 ALA A C 1
ATOM 1337 O O . ALA A 1 176 ? -20.694 0.139 -16.977 1.00 89.38 176 ALA A O 1
ATOM 1338 N N . ILE A 1 177 ? -19.733 0.718 -15.026 1.00 89.00 177 ILE A N 1
ATOM 1339 C CA . ILE A 1 177 ? -20.208 2.118 -14.998 1.00 89.00 177 ILE A CA 1
ATOM 1340 C C . ILE A 1 177 ? -19.672 2.907 -16.201 1.00 89.00 177 ILE A C 1
ATOM 1342 O O . ILE A 1 177 ? -20.403 3.672 -16.822 1.00 89.00 177 ILE A O 1
ATOM 1346 N N . LEU A 1 178 ? -18.394 2.721 -16.535 1.00 87.19 178 LEU A N 1
ATOM 1347 C CA . LEU A 1 178 ? -17.739 3.421 -17.643 1.00 87.19 178 LEU A CA 1
ATOM 1348 C C . LEU A 1 178 ? -18.092 2.837 -19.020 1.00 87.19 178 LEU A C 1
ATOM 1350 O O . LEU A 1 178 ? -17.807 3.461 -20.043 1.00 87.19 178 LEU A O 1
ATOM 1354 N N . ASN A 1 179 ? -18.686 1.641 -19.072 1.00 87.44 179 ASN A N 1
ATOM 1355 C CA . ASN A 1 179 ? -19.001 0.969 -20.323 1.00 87.44 179 ASN A CA 1
ATOM 1356 C C . ASN A 1 179 ? -20.307 1.517 -20.934 1.00 87.44 179 ASN A C 1
ATOM 1358 O O . ASN A 1 179 ? -21.380 1.307 -20.371 1.00 87.44 179 ASN A O 1
ATOM 1362 N N . PRO A 1 180 ? -20.276 2.114 -22.141 1.00 89.00 180 PRO A N 1
ATOM 1363 C CA . PRO A 1 180 ? -21.462 2.726 -22.744 1.00 89.00 180 PRO A CA 1
ATOM 1364 C C . PRO A 1 180 ? -22.561 1.719 -23.125 1.00 89.00 180 PRO A C 1
ATOM 1366 O O . PRO A 1 180 ? -23.703 2.106 -23.365 1.00 89.00 180 PRO A O 1
ATOM 1369 N N . THR A 1 181 ? -22.227 0.428 -23.208 1.00 92.00 181 THR A N 1
ATOM 1370 C CA . THR A 1 181 ? -23.149 -0.644 -23.615 1.00 92.00 181 THR A CA 1
ATOM 1371 C C . THR A 1 181 ? -23.815 -1.358 -22.442 1.00 92.00 181 THR A C 1
ATOM 1373 O O . THR A 1 181 ? -24.839 -2.014 -22.631 1.00 92.00 181 THR A O 1
ATOM 1376 N N . PHE A 1 182 ? -23.268 -1.229 -21.231 1.00 86.19 182 PHE A N 1
ATOM 1377 C CA . PHE A 1 182 ? -23.739 -1.949 -20.054 1.00 86.19 182 PHE A CA 1
ATOM 1378 C C . PHE A 1 182 ? -24.358 -0.964 -19.064 1.00 86.19 182 PHE A C 1
ATOM 1380 O O . PHE A 1 182 ? -23.700 -0.040 -18.604 1.00 86.19 182 PHE A O 1
ATOM 1387 N N . ARG A 1 183 ? -25.641 -1.139 -18.732 1.00 86.94 183 ARG A N 1
ATOM 1388 C CA . ARG A 1 183 ? -26.314 -0.272 -17.755 1.00 86.94 183 ARG A CA 1
ATOM 1389 C C . ARG A 1 183 ? -26.268 -0.907 -16.378 1.00 86.94 183 ARG A C 1
ATOM 1391 O O . ARG A 1 183 ? -26.778 -2.008 -16.178 1.00 86.94 183 ARG A O 1
ATOM 1398 N N . VAL A 1 184 ? -25.707 -0.179 -15.427 1.00 88.81 184 VAL A N 1
ATOM 1399 C CA . VAL A 1 184 ? -25.786 -0.483 -13.997 1.00 88.81 184 VAL A CA 1
ATOM 1400 C C . VAL A 1 184 ? -26.676 0.546 -13.303 1.00 88.81 184 VAL A C 1
ATOM 1402 O O . VAL A 1 184 ? -27.109 1.513 -13.925 1.00 88.81 184 VAL A O 1
ATOM 1405 N N . ARG A 1 185 ? -27.000 0.322 -12.025 1.00 89.88 185 ARG A N 1
ATOM 1406 C CA . ARG A 1 185 ? -27.673 1.355 -11.224 1.00 89.88 185 ARG A CA 1
ATOM 1407 C C . ARG A 1 185 ? -26.762 2.573 -11.104 1.00 89.88 185 ARG A C 1
ATOM 1409 O O . ARG A 1 185 ? -25.544 2.412 -11.054 1.00 89.88 185 ARG A O 1
ATOM 1416 N N . ASP A 1 186 ? -27.358 3.754 -11.007 1.00 84.69 186 ASP A N 1
ATOM 1417 C CA . ASP A 1 186 ? -26.595 4.982 -10.825 1.00 84.69 186 ASP A CA 1
ATOM 1418 C C . ASP A 1 186 ? -25.866 4.954 -9.478 1.00 84.69 186 ASP A C 1
ATOM 1420 O O . ASP A 1 186 ? -26.478 4.848 -8.413 1.00 84.69 186 ASP A O 1
ATOM 1424 N N . PHE A 1 187 ? -24.540 5.043 -9.544 1.00 86.12 187 PHE A N 1
ATOM 1425 C CA . PHE A 1 187 ? -23.652 5.179 -8.397 1.00 86.12 187 PHE A CA 1
ATOM 1426 C C . PHE A 1 187 ? -22.717 6.359 -8.649 1.00 86.12 187 PHE A C 1
ATOM 1428 O O . PHE A 1 187 ? -22.075 6.433 -9.695 1.00 86.12 187 PHE A O 1
ATOM 1435 N N . SER A 1 188 ? -22.624 7.270 -7.679 1.00 82.88 188 SER A N 1
ATOM 1436 C CA . SER A 1 188 ? -21.639 8.353 -7.688 1.00 82.88 188 SER A CA 1
ATOM 1437 C C . SER A 1 188 ? -20.520 8.005 -6.721 1.00 82.88 188 SER A C 1
ATOM 1439 O O . SER A 1 188 ? -20.772 7.781 -5.538 1.00 82.88 188 SER A O 1
ATOM 1441 N N . ILE A 1 189 ? -19.289 7.984 -7.220 1.00 85.31 189 ILE A N 1
ATOM 1442 C CA . ILE A 1 189 ? -18.090 7.742 -6.422 1.00 85.31 189 ILE A CA 1
ATOM 1443 C C . ILE A 1 189 ? -17.242 9.007 -6.505 1.00 85.31 189 ILE A C 1
ATOM 1445 O O . ILE A 1 189 ? -16.835 9.411 -7.590 1.00 85.31 189 ILE A O 1
ATOM 1449 N N . ASN A 1 190 ? -17.002 9.629 -5.353 1.00 83.88 190 ASN A N 1
ATOM 1450 C CA . ASN A 1 190 ? -16.065 10.736 -5.212 1.00 83.88 190 ASN A CA 1
ATOM 1451 C C . ASN A 1 190 ? -14.857 10.228 -4.434 1.00 83.88 190 ASN A C 1
ATOM 1453 O O . ASN A 1 190 ? -15.017 9.602 -3.388 1.00 83.88 190 ASN A O 1
ATOM 1457 N N . ASP A 1 191 ? -13.667 10.514 -4.937 1.00 88.06 191 ASP A N 1
ATOM 1458 C CA . ASP A 1 191 ? -12.405 10.140 -4.305 1.00 88.06 191 ASP A CA 1
ATOM 1459 C C . ASP A 1 191 ? -11.522 11.393 -4.171 1.00 88.06 191 ASP A C 1
ATOM 1461 O O . ASP A 1 191 ? -11.866 12.464 -4.684 1.00 88.06 191 ASP A O 1
ATOM 1465 N N . ALA A 1 192 ? -10.413 11.296 -3.444 1.00 86.06 192 ALA A N 1
ATOM 1466 C CA . ALA A 1 192 ? -9.555 12.421 -3.106 1.00 86.06 192 ALA A CA 1
ATOM 1467 C C . ALA A 1 192 ? -8.081 12.119 -3.382 1.00 86.06 192 ALA A C 1
ATOM 1469 O O . ALA A 1 192 ? -7.563 11.052 -3.061 1.00 86.06 192 ALA A O 1
ATOM 1470 N N . GLN A 1 193 ? -7.364 13.098 -3.927 1.00 83.00 193 GLN A N 1
ATOM 1471 C CA . GLN A 1 193 ? -5.935 12.948 -4.182 1.00 83.00 193 GLN A CA 1
ATOM 1472 C C . GLN A 1 193 ? -5.118 13.083 -2.884 1.00 83.00 193 GLN A C 1
ATOM 1474 O O . GLN A 1 193 ? -5.293 14.042 -2.137 1.00 83.00 193 GLN A O 1
ATOM 1479 N N . PRO A 1 194 ? -4.174 12.184 -2.585 1.00 81.25 194 PRO A N 1
ATOM 1480 C CA . PRO A 1 194 ? -3.440 12.223 -1.318 1.00 81.25 194 PRO A CA 1
ATOM 1481 C C . PRO A 1 194 ? -2.335 13.289 -1.255 1.00 81.25 194 PRO A C 1
ATOM 1483 O O . PRO A 1 194 ? -1.825 13.559 -0.165 1.00 81.25 194 PRO A O 1
ATOM 1486 N N . TYR A 1 195 ? -1.966 13.895 -2.385 1.00 84.69 195 TYR A N 1
ATOM 1487 C CA . TYR A 1 195 ? -0.892 14.885 -2.507 1.00 84.69 195 TYR A CA 1
ATOM 1488 C C . TYR A 1 195 ? -1.427 16.182 -3.110 1.00 84.69 195 TYR A C 1
ATOM 1490 O O . TYR A 1 195 ? -2.428 16.157 -3.825 1.00 84.69 195 TYR A O 1
ATOM 1498 N N . SER A 1 196 ? -0.788 17.310 -2.798 1.00 87.94 196 SER A N 1
ATOM 1499 C CA . SER A 1 196 ? -1.056 18.551 -3.519 1.00 87.94 196 SER A CA 1
ATOM 1500 C C . SER A 1 196 ? -0.444 18.489 -4.918 1.00 87.94 196 SER A C 1
ATOM 1502 O O . SER A 1 196 ? 0.580 17.840 -5.136 1.00 87.94 196 SER A O 1
ATOM 1504 N N . ILE A 1 197 ? -1.092 19.161 -5.863 1.00 88.44 197 ILE A N 1
ATOM 1505 C CA . ILE A 1 197 ? -0.602 19.363 -7.223 1.00 88.44 197 ILE A CA 1
ATOM 1506 C C . ILE A 1 197 ? -0.335 20.851 -7.379 1.00 88.44 197 ILE A C 1
ATOM 1508 O O . ILE A 1 197 ? -1.258 21.667 -7.288 1.00 88.44 197 ILE A O 1
ATOM 1512 N N . THR A 1 198 ? 0.921 21.182 -7.642 1.00 88.75 198 THR A N 1
ATOM 1513 C CA . THR A 1 198 ? 1.388 22.543 -7.892 1.00 88.75 198 THR A CA 1
ATOM 1514 C C . THR A 1 198 ? 1.804 22.646 -9.346 1.00 88.75 198 THR A C 1
ATOM 1516 O O . THR A 1 198 ? 2.434 21.741 -9.875 1.00 88.75 198 THR A O 1
ATOM 1519 N N . LEU A 1 199 ? 1.432 23.745 -9.989 1.00 86.38 199 LEU A N 1
ATOM 1520 C CA . LEU A 1 199 ? 1.876 24.087 -11.332 1.00 86.38 199 LEU A CA 1
ATOM 1521 C C . LEU A 1 199 ? 2.942 25.165 -11.224 1.00 86.38 199 LEU A C 1
ATOM 1523 O O . LEU A 1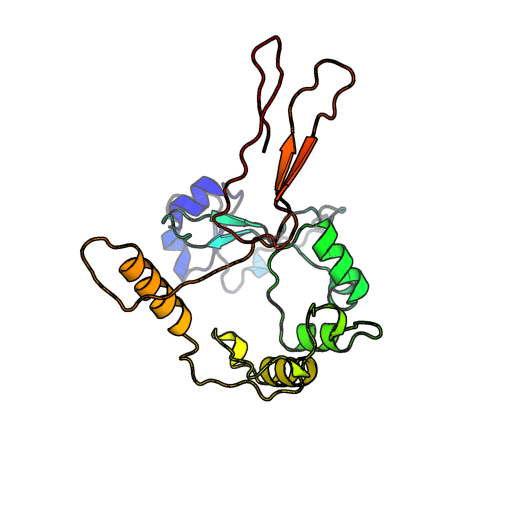 199 ? 2.715 26.163 -10.540 1.00 86.38 199 LEU A O 1
ATOM 1527 N N . SER A 1 200 ? 4.057 24.994 -11.922 1.00 85.19 200 SER A N 1
ATOM 1528 C CA . SER A 1 200 ? 5.089 26.021 -12.050 1.00 85.19 200 SER A CA 1
ATOM 1529 C C . SER A 1 200 ? 5.308 26.417 -13.505 1.00 85.19 200 SER A C 1
ATOM 1531 O O . SER A 1 200 ? 5.020 25.669 -14.440 1.00 85.19 200 SER A O 1
ATOM 1533 N N . TRP A 1 201 ? 5.776 27.644 -13.707 1.00 84.62 201 TRP A N 1
ATOM 1534 C CA . TRP A 1 201 ? 6.125 28.189 -15.014 1.00 84.62 201 TRP A CA 1
ATOM 1535 C C . TRP A 1 201 ? 7.277 29.179 -14.885 1.00 84.62 201 TRP A C 1
ATOM 1537 O O . TRP A 1 201 ? 7.501 29.787 -13.838 1.00 84.62 201 TRP A O 1
ATOM 1547 N N . GLN A 1 202 ? 7.998 29.390 -15.982 1.00 74.31 202 GLN A N 1
ATOM 1548 C CA . GLN A 1 202 ? 9.046 30.406 -16.022 1.00 74.31 202 GLN A CA 1
ATOM 1549 C C . GLN A 1 202 ? 8.421 31.808 -15.959 1.00 74.31 202 GLN A C 1
ATOM 1551 O O . GLN A 1 202 ? 7.650 32.198 -16.837 1.00 74.31 202 GLN A O 1
ATOM 1556 N N . ALA A 1 203 ? 8.728 32.559 -14.900 1.00 66.62 203 ALA A N 1
ATOM 1557 C CA . ALA A 1 203 ? 8.226 33.916 -14.714 1.00 66.62 203 ALA A CA 1
ATOM 1558 C C . ALA A 1 203 ? 9.040 34.935 -15.527 1.00 66.62 203 ALA A C 1
ATOM 1560 O O . ALA A 1 203 ? 10.268 34.976 -15.455 1.00 66.62 203 ALA A O 1
ATOM 1561 N N . THR A 1 204 ? 8.350 35.817 -16.250 1.00 60.28 204 THR A N 1
ATOM 1562 C CA . THR A 1 204 ? 8.931 37.032 -16.837 1.00 60.28 204 THR A CA 1
ATOM 1563 C C . THR A 1 204 ? 8.694 38.207 -15.888 1.00 60.28 204 THR A C 1
ATOM 1565 O O . THR A 1 204 ? 7.705 38.903 -16.052 1.00 60.28 204 THR A O 1
ATOM 1568 N N . MET A 1 205 ? 9.592 38.371 -14.909 1.00 56.91 205 MET A N 1
ATOM 1569 C CA . MET A 1 205 ? 9.699 39.445 -13.894 1.00 56.91 205 MET A CA 1
ATOM 1570 C C . MET A 1 205 ? 8.417 39.851 -13.120 1.00 56.91 205 MET A C 1
ATOM 1572 O O . MET A 1 205 ? 7.410 40.241 -13.690 1.00 56.91 205 MET A O 1
ATOM 1576 N N . GLU A 1 206 ? 8.525 39.827 -11.784 1.00 57.06 206 GLU A N 1
ATOM 1577 C CA . GLU A 1 206 ? 7.555 40.288 -10.760 1.00 57.06 206 GLU A CA 1
ATOM 1578 C C . GLU A 1 206 ? 6.237 39.504 -10.566 1.00 57.06 206 GLU A C 1
ATOM 1580 O O . GLU A 1 206 ? 5.488 39.826 -9.648 1.00 57.06 206 GLU A O 1
ATOM 1585 N N . GLU A 1 207 ? 5.976 38.427 -11.313 1.00 62.62 207 GLU A N 1
ATOM 1586 C CA . GLU A 1 207 ? 4.847 37.514 -11.042 1.00 62.62 207 GLU A CA 1
ATOM 1587 C C . GLU A 1 207 ? 5.286 36.199 -10.377 1.00 62.62 207 GLU A C 1
ATOM 1589 O O . GLU A 1 207 ? 6.366 35.675 -10.669 1.00 62.62 207 GLU A O 1
ATOM 1594 N N . ASP A 1 208 ? 4.411 35.633 -9.536 1.00 64.94 208 ASP A N 1
ATOM 1595 C CA . ASP A 1 208 ? 4.588 34.297 -8.961 1.00 64.94 208 ASP A CA 1
ATOM 1596 C C . ASP A 1 208 ? 4.810 33.255 -10.073 1.00 64.94 208 ASP A C 1
ATOM 1598 O O . ASP A 1 208 ? 4.068 33.177 -11.057 1.00 64.94 208 ASP A O 1
ATOM 1602 N N . SER A 1 209 ? 5.857 32.442 -9.917 1.00 75.00 209 SER A N 1
ATOM 1603 C CA . SER A 1 209 ? 6.261 31.385 -10.856 1.00 75.00 209 SER A CA 1
ATOM 1604 C C . SER A 1 209 ? 5.636 30.023 -10.542 1.00 75.00 209 SER A C 1
ATOM 1606 O O . SER A 1 209 ? 5.951 29.030 -11.197 1.00 75.00 209 SER A O 1
ATOM 1608 N N . SER A 1 210 ? 4.775 29.944 -9.523 1.00 82.56 210 SER A N 1
ATOM 1609 C CA . SER A 1 210 ? 4.111 28.703 -9.127 1.00 82.56 210 SER A CA 1
ATOM 1610 C C . SER A 1 210 ? 2.768 28.950 -8.448 1.00 82.56 210 SER A C 1
ATOM 1612 O O . SER A 1 210 ? 2.568 29.973 -7.799 1.00 82.56 210 SER A O 1
ATOM 1614 N N . MET A 1 211 ? 1.850 27.996 -8.579 1.00 85.88 211 MET A N 1
ATOM 1615 C CA . MET A 1 211 ? 0.525 28.041 -7.968 1.00 85.88 211 MET A CA 1
ATOM 1616 C C . MET A 1 211 ? 0.049 26.637 -7.604 1.00 85.88 211 MET A C 1
ATOM 1618 O O . MET A 1 211 ? 0.066 25.726 -8.433 1.00 85.88 211 MET A O 1
ATOM 1622 N N . GLU A 1 212 ? -0.456 26.472 -6.382 1.00 88.31 212 GLU A N 1
ATOM 1623 C CA . GLU A 1 212 ? -1.142 25.243 -5.984 1.00 88.31 212 GLU A CA 1
ATOM 1624 C C . GLU A 1 212 ? -2.476 25.126 -6.748 1.00 88.31 212 GLU A C 1
ATOM 1626 O O . GLU A 1 212 ? -3.401 25.935 -6.601 1.00 88.31 212 GLU A O 1
ATOM 1631 N N . LEU A 1 213 ? -2.579 24.118 -7.615 1.00 89.44 213 LEU A N 1
ATOM 1632 C CA . LEU A 1 213 ? -3.787 23.862 -8.394 1.00 89.44 213 LEU A CA 1
ATOM 1633 C C . LEU A 1 213 ? -4.826 23.143 -7.557 1.00 89.44 213 LEU A C 1
ATOM 1635 O O . LEU A 1 213 ? -5.971 23.601 -7.466 1.00 89.44 213 LEU A O 1
ATOM 1639 N N . PHE A 1 214 ? -4.399 22.040 -6.953 1.00 91.06 214 PHE A N 1
ATOM 1640 C CA . PHE A 1 214 ? -5.245 21.157 -6.182 1.00 91.06 214 PHE A CA 1
ATOM 1641 C C . PHE A 1 214 ? -4.551 20.855 -4.851 1.00 91.06 214 PHE A C 1
ATOM 1643 O O . PHE A 1 214 ? -3.486 20.237 -4.860 1.00 91.06 214 PHE A O 1
ATOM 1650 N N . PRO A 1 215 ? -5.122 21.266 -3.710 1.00 89.44 215 PRO A N 1
ATOM 1651 C CA . PRO A 1 215 ? -4.529 21.002 -2.408 1.00 89.44 215 PRO A CA 1
ATOM 1652 C C . PRO A 1 215 ? -4.542 19.508 -2.062 1.00 89.44 215 PRO A C 1
ATOM 1654 O O . PRO A 1 215 ? -5.204 18.678 -2.699 1.00 89.44 215 PRO A O 1
ATOM 1657 N N . LYS A 1 216 ? -3.816 19.155 -1.000 1.00 85.25 216 LYS A N 1
ATOM 1658 C CA . LYS A 1 216 ? -3.818 17.799 -0.442 1.00 85.25 216 LYS A CA 1
ATOM 1659 C C . LYS A 1 216 ? -5.245 17.383 -0.047 1.00 85.25 216 LYS A C 1
ATOM 1661 O O . LYS A 1 216 ? -5.902 18.092 0.712 1.00 85.25 216 LYS A O 1
ATOM 1666 N N . TYR A 1 217 ? -5.689 16.208 -0.490 1.00 85.00 217 TYR A N 1
ATOM 1667 C CA . TYR A 1 217 ? -7.050 15.669 -0.312 1.00 85.00 217 TYR A CA 1
ATOM 1668 C C . TYR A 1 217 ? -8.159 16.417 -1.060 1.00 85.00 217 TYR A C 1
ATOM 1670 O O . TYR A 1 217 ? -9.327 16.312 -0.691 1.00 85.00 217 TYR A O 1
ATOM 1678 N N . HIS A 1 218 ? -7.823 17.152 -2.121 1.00 88.38 218 HIS A N 1
ATOM 1679 C CA . HIS A 1 218 ? -8.831 17.682 -3.036 1.00 88.38 218 HIS A CA 1
ATOM 1680 C C . HIS A 1 218 ? -9.574 16.545 -3.758 1.00 88.38 218 HIS A C 1
ATOM 1682 O O . HIS A 1 218 ? -8.988 15.496 -4.025 1.00 88.38 218 HIS A O 1
ATOM 1688 N N . MET A 1 219 ? -10.849 16.744 -4.105 1.00 85.94 219 MET A N 1
ATOM 1689 C CA . MET A 1 219 ? -11.604 15.750 -4.877 1.00 85.94 219 MET A CA 1
ATOM 1690 C C . MET A 1 219 ? -10.980 15.542 -6.264 1.00 85.94 219 MET A C 1
ATOM 1692 O O . MET A 1 219 ? -10.590 16.512 -6.926 1.00 85.94 219 MET A O 1
ATOM 1696 N N . ILE A 1 220 ? -10.888 14.283 -6.700 1.00 81.31 220 ILE A N 1
ATOM 1697 C CA . ILE A 1 220 ? -10.408 13.928 -8.041 1.00 81.31 220 ILE A CA 1
ATOM 1698 C C . ILE A 1 220 ? -11.497 14.164 -9.099 1.00 81.31 220 ILE A C 1
ATOM 1700 O O . ILE A 1 220 ? -12.672 14.319 -8.774 1.00 81.31 220 ILE A O 1
ATOM 1704 N N . HIS A 1 221 ? -11.097 14.210 -10.374 1.00 79.00 221 HIS A N 1
ATOM 1705 C CA . HIS A 1 221 ? -11.962 14.529 -11.526 1.00 79.00 221 HIS A CA 1
ATOM 1706 C C . HIS A 1 221 ? -12.495 15.972 -11.569 1.00 79.00 221 HIS A C 1
ATOM 1708 O O . HIS A 1 221 ? -13.502 16.257 -12.214 1.00 79.00 221 HIS A O 1
ATOM 1714 N N . MET A 1 222 ? -11.788 16.906 -10.932 1.00 79.75 222 MET A N 1
ATOM 1715 C CA . MET A 1 222 ? -12.083 18.337 -11.005 1.00 79.75 222 MET A CA 1
ATOM 1716 C C . MET A 1 222 ? -11.287 19.022 -12.117 1.00 79.75 222 MET A C 1
ATOM 1718 O O . MET A 1 222 ? -10.119 18.717 -12.346 1.00 79.75 222 MET A O 1
ATOM 1722 N N . SER A 1 223 ? -11.921 19.980 -12.795 1.00 84.31 223 SER A N 1
ATOM 1723 C CA . SER A 1 223 ? -11.284 20.831 -13.805 1.00 84.31 223 SER A CA 1
ATOM 1724 C C . SER A 1 223 ? -11.143 22.250 -13.266 1.00 84.31 223 SER A C 1
ATOM 1726 O O . SER A 1 223 ? -12.118 22.829 -12.791 1.00 84.31 223 SER A O 1
ATOM 1728 N N . LYS A 1 224 ? -9.937 22.820 -13.355 1.00 82.94 224 LYS A N 1
ATOM 1729 C CA . LYS A 1 224 ? -9.655 24.210 -12.977 1.00 82.94 224 LYS A CA 1
ATOM 1730 C C . LYS A 1 224 ? -9.203 24.964 -14.222 1.00 82.94 224 LYS A C 1
ATOM 1732 O O . LYS A 1 224 ? -8.200 24.605 -14.831 1.00 82.94 224 LYS A O 1
ATOM 1737 N N . VAL A 1 225 ? -9.965 25.979 -14.619 1.00 85.75 225 VAL A N 1
ATOM 1738 C CA . VAL A 1 225 ? -9.610 26.843 -15.751 1.00 85.75 225 VAL A CA 1
ATOM 1739 C C . VAL A 1 225 ? -8.685 27.941 -15.243 1.00 85.75 225 VAL A C 1
ATOM 1741 O O . VAL A 1 225 ? -9.025 28.648 -14.296 1.00 85.75 225 VAL A O 1
ATOM 1744 N N . LEU A 1 226 ? -7.517 28.074 -15.868 1.00 82.81 226 LEU A N 1
ATOM 1745 C CA . LEU A 1 226 ? -6.513 29.081 -15.537 1.00 82.81 226 LEU A CA 1
ATOM 1746 C C . LEU A 1 226 ? -6.374 30.049 -16.708 1.00 82.81 226 LEU A C 1
ATOM 1748 O O . LEU A 1 226 ? -6.362 29.626 -17.863 1.00 82.81 226 LEU A O 1
ATOM 1752 N N . THR A 1 227 ? -6.251 31.339 -16.409 1.00 82.50 227 THR A N 1
ATOM 1753 C CA . THR A 1 227 ? -5.996 32.373 -17.417 1.00 82.50 227 THR A CA 1
ATOM 1754 C C . THR A 1 227 ? -4.598 32.926 -17.200 1.00 82.50 227 THR A C 1
ATOM 1756 O O . THR A 1 227 ? -4.294 33.402 -16.110 1.00 82.50 227 THR A O 1
ATOM 1759 N N . PHE A 1 228 ? -3.758 32.871 -18.233 1.00 79.12 228 PHE A N 1
ATOM 1760 C CA . PHE A 1 228 ? -2.399 33.405 -18.203 1.00 79.12 228 PHE A CA 1
ATOM 1761 C C . PHE A 1 228 ? -2.299 34.613 -19.130 1.00 79.12 228 PHE A C 1
ATOM 1763 O O . PHE A 1 228 ? -2.645 34.522 -20.307 1.00 79.12 228 PHE A O 1
ATOM 1770 N N . TYR A 1 229 ? -1.779 35.727 -18.619 1.00 76.12 229 TYR A N 1
ATOM 1771 C CA . TYR A 1 229 ? -1.402 36.872 -19.443 1.00 76.12 229 TYR A CA 1
ATOM 1772 C C . TYR A 1 229 ? 0.079 36.741 -19.796 1.00 76.12 229 TYR A C 1
ATOM 1774 O O . TYR A 1 229 ? 0.951 36.806 -18.929 1.00 76.12 229 TYR A O 1
ATOM 1782 N N . ARG A 1 230 ? 0.379 36.481 -21.072 1.00 71.81 230 ARG A N 1
ATOM 1783 C CA . ARG A 1 230 ? 1.749 36.237 -21.540 1.00 71.81 230 ARG A CA 1
ATOM 1784 C C . ARG A 1 230 ? 2.018 37.013 -22.821 1.00 71.81 230 ARG A C 1
ATOM 1786 O O . ARG A 1 230 ? 1.153 37.108 -23.686 1.00 71.81 230 ARG A O 1
ATOM 1793 N N . LYS A 1 231 ? 3.222 37.584 -22.906 1.00 74.75 231 LYS A N 1
ATOM 1794 C CA . LYS A 1 231 ? 3.705 38.322 -24.083 1.00 74.75 231 LYS A CA 1
ATOM 1795 C C . LYS A 1 231 ? 4.415 37.415 -25.092 1.00 74.75 231 LYS A C 1
ATOM 1797 O O . LYS A 1 231 ? 4.452 37.754 -26.264 1.00 74.75 231 LYS A O 1
ATOM 1802 N N . GLU A 1 232 ? 4.924 36.273 -24.635 1.00 80.62 232 GLU A N 1
ATOM 1803 C CA . GLU A 1 232 ? 5.711 35.311 -25.411 1.00 80.62 232 GLU A CA 1
ATOM 1804 C C . GLU A 1 232 ? 5.257 33.870 -25.097 1.00 80.62 232 GLU A C 1
ATOM 1806 O O . GLU A 1 232 ? 4.624 33.646 -24.055 1.00 80.62 232 GLU A O 1
ATOM 1811 N N . PRO A 1 233 ? 5.566 32.880 -25.957 1.00 80.81 233 PRO A N 1
ATOM 1812 C CA . PRO A 1 233 ? 5.354 31.465 -25.655 1.00 80.81 233 PRO A CA 1
ATOM 1813 C C . PRO A 1 233 ? 6.066 31.041 -24.361 1.00 80.81 233 PRO A C 1
ATOM 1815 O O . PRO A 1 233 ? 7.187 31.468 -24.097 1.00 80.81 233 PRO A O 1
ATOM 1818 N N . PHE A 1 234 ? 5.440 30.169 -23.567 1.00 78.19 234 PHE A N 1
ATOM 1819 C CA . PHE A 1 234 ? 5.996 29.688 -22.298 1.00 78.19 234 PHE A CA 1
ATOM 1820 C C . PHE A 1 234 ? 5.756 28.188 -22.103 1.00 78.19 234 PHE A C 1
ATOM 1822 O O . PHE A 1 234 ? 4.921 27.590 -22.785 1.00 78.19 234 PHE A O 1
ATOM 1829 N N . GLN A 1 235 ? 6.502 27.589 -21.174 1.00 77.56 235 GLN A N 1
ATOM 1830 C CA . GLN A 1 235 ? 6.375 26.182 -20.794 1.00 77.56 235 GLN A CA 1
ATOM 1831 C C . GLN A 1 235 ? 5.779 26.046 -19.392 1.00 77.56 235 GLN A C 1
ATOM 1833 O O . GLN A 1 235 ? 6.028 26.871 -18.510 1.00 77.56 235 GLN A O 1
ATOM 1838 N N . LEU A 1 236 ? 4.984 24.992 -19.223 1.00 77.75 236 LEU A N 1
ATOM 1839 C CA . LEU A 1 236 ? 4.410 24.573 -17.952 1.00 77.75 236 LEU A CA 1
ATOM 1840 C C . LEU A 1 236 ? 5.182 23.365 -17.428 1.00 77.75 236 LEU A C 1
ATOM 1842 O O . LEU A 1 236 ? 5.456 22.433 -18.184 1.00 77.75 236 LEU A O 1
ATOM 1846 N N . GLU A 1 237 ? 5.476 23.379 -16.135 1.00 72.88 237 GLU A N 1
ATOM 1847 C CA . GLU A 1 237 ? 6.090 22.276 -15.403 1.00 72.88 237 GLU A CA 1
ATOM 1848 C C . GLU A 1 237 ? 5.085 21.751 -14.364 1.00 72.88 237 GLU A C 1
ATOM 1850 O O . GLU A 1 237 ? 4.404 22.535 -13.694 1.00 72.88 237 GLU A O 1
ATOM 1855 N N . THR A 1 238 ? 4.957 20.424 -14.278 1.00 59.69 238 THR A N 1
ATOM 1856 C CA . THR A 1 238 ? 4.021 19.694 -13.397 1.00 59.69 238 THR A CA 1
ATOM 1857 C C . THR A 1 238 ? 4.755 18.782 -12.437 1.00 59.69 238 THR A C 1
ATOM 1859 O O . THR A 1 238 ? 5.705 18.121 -12.917 1.00 59.69 238 THR A O 1
#

Organism: Mytilus coruscus (NCBI:txid42192)

Sequence (238 aa):
MLKSILEDAKPKAVITVKDLAHNLAGYDNIIVLEEEWEKNIVTGEATLPTELTLDNLAYIVYSSGTTGKPKGVTMYIISNTTIYDPPLLSQYIQNNKITQILFTPSLLEAVLNTPGLDLQQLRKMSTSDLAAVEIVGGSSRVPSIKSLVQKVFGIEPSTTLNADEAVARGCSLQNAILNPTFRVRDFSINDAQPYSITLSWQATMEEDSSMELFPKYHMIHMSKVLTFYRKEPFQLET

InterPro domains:
  IPR000873 AMP-dependent synthetase/ligase domain [PF00501] (2-75)
  IPR013126 Heat shock protein 70 family [PF00012] (124-236)
  IPR013126 Heat shock protein 70 family [PTHR45639] (123-237)
  IPR018181 Heat shock protein 70, conserved site [PS01036] (133-147)
  IPR020459 AMP-binding [PR00154] (55-66)
  IPR020459 AMP-binding [PR00154] (67-75)
  IPR020845 AMP-binding, conserved site [PS00455] (60-71)
  IPR029047 Heat shock protein 70kD, peptide-binding domain superfamily [G3DSA:2.60.34.10] (183-238)
  IPR029047 Heat shock protein 70kD, peptide-binding domain superfamily [SSF100920] (182-237)
  IPR042099 ANL, N-terminal domain [G3DSA:3.40.50.12780] (1-76)
  IPR043129 ATPase, nucleotide binding domain [SSF53067] (119-178)

pLDDT: mean 78.59, std 10.62, range [51.88, 93.19]

Secondary structure (DSSP, 8-state):
-HHHHHHHH--S-EEEEHHHHGGGTT-SSEEEE-TTGGGG---S-----S---TTS---EEEE--TTSS-EEEE-PPPPHHHHT-HHHHHHHHHHTT-------HHHHHHHHT-TT--TTTT-SS-GGG-S-EE--SGGGGSHHHHHHHHHHHSSPEE--S-TTTHHHHHHHHHHHHH-TT----------B-SS-EEEEE---SSS-SEEEEE-TTPBSS---------SS---EE-

Foldseek 3Di:
DVVLVCVVVVDPAAEEAPVCVVVCPPPPHYHHDDVVVVVVPPPDPPPDPPDDDQPPQPDWDWDCDPVNRTDTDGDTDDDPVQLLDLVSVVVVCVVVVPPDDDDDLVSVVSNVPDPPPDLCVVDPDALVVDPAAEAAAPVCPPVSNQVVVCVSSVHRYDHPDPRDCNVVVVVVVVVQVVDPVHDDPDDDDKFFAQAWDKKAWDDPPDDDRIDTPAHGRRIPPDDDDDDDDDPDDIDMDD

Mean predicted aligned error: 14.56 Å